Protein AF-A0A6N4USL3-F1 (afdb_monomer)

Organism: NCBI:txid67081

Foldseek 3Di:
DDDDDDDDDDDDDDDDDDDDDDDDDDDDDDDDDDDDPDDDPPPPPPPPPDDPDDDPDDDPPDDDDDDPPDDDPVPPPPPPQQQDFDQLVVLCVVLQFDQVQDDVCSNPDGDGPVNSVVCVVPPDPSSVCCVQFNWGALVVLCVLLQFDSVLCVVVVHDGTDTPVRSVVCVVVVDPSSVVRNVVSVVVVVVVVVVVVVVVVVVVVD

pLDDT: mean 71.68, std 21.65, range [35.38, 96.06]

Mean predicted aligned error: 18.75 Å

InterPro domains:
  IPR046039 Protein of unknown function DUF5997 [PF19460] (86-192)

Secondary structure (DSSP, 8-state):
---------------------------------------------------TT--TT---------------------------EE-HHHHHHHHT--GGGS-HHHHHSPEEHHHHHHHHHS--HHHHHHHHTS-EEHHHHHHHHTS-HHHHHHTT--SEE-HHHHHHHHHH--HHHHHHHHHHHHHHHHHHHHHHHHHHHHHH-

Sequence (205 aa):
MTASPDVSAGNRSNATSTVPSRTASAASAAATACNRSGTPGWRSAQIRAHFAGVPPGTYPRVRELGVTASGYRYAGAMSRPNAQSMKPATAAKKLDVYLPATPAEFQENAITRAELAALQADPPQWLKDLRKDGPHPKNLVAAKLGISIAGLARGAVGDALTTEQIDGLLAEKPEWLVAERESYQKVLREERRLKSLRAEQARES

Solvent-accessible surface area (backbone atoms only — not comparable to full-atom values): 13554 Å² total; per-residue (Å²): 140,82,83,88,85,87,88,88,84,82,88,80,88,85,81,91,82,85,84,85,89,82,83,88,81,83,90,79,93,77,83,87,81,79,88,73,91,67,81,79,75,86,70,78,75,73,79,78,79,77,71,88,88,73,75,91,85,75,74,85,76,90,72,87,79,95,72,93,76,88,76,79,75,78,64,73,76,67,77,67,78,56,78,59,60,39,55,31,70,58,51,23,60,74,70,62,44,39,58,91,80,48,60,65,73,56,63,75,42,69,43,30,52,60,57,53,49,46,48,67,75,60,61,50,69,72,59,51,48,39,73,64,60,29,51,29,28,48,70,57,48,18,59,75,70,51,36,44,62,70,47,43,56,72,69,69,55,70,73,54,44,34,47,69,58,50,50,48,51,66,70,68,55,50,69,70,59,53,58,34,30,53,51,39,55,51,48,55,51,50,52,52,53,51,51,51,54,53,52,52,53,66,72,74,109

Structure (mmCIF, N/CA/C/O backbone):
data_AF-A0A6N4USL3-F1
#
_entry.id   AF-A0A6N4USL3-F1
#
loop_
_atom_site.group_PDB
_atom_site.id
_atom_site.type_symbol
_atom_site.label_atom_id
_atom_site.label_alt_id
_atom_site.label_comp_id
_atom_site.label_asym_id
_atom_site.label_entity_id
_atom_site.label_seq_id
_atom_site.pdbx_PDB_ins_code
_atom_site.Cartn_x
_atom_site.Cartn_y
_atom_site.Cartn_z
_atom_site.occupancy
_atom_site.B_iso_or_equiv
_atom_site.auth_seq_id
_atom_site.auth_comp_id
_atom_site.auth_asym_id
_atom_site.auth_atom_id
_atom_site.pdbx_PDB_model_num
ATOM 1 N N . MET A 1 1 ? -9.069 -61.347 37.418 1.00 41.41 1 MET A N 1
ATOM 2 C CA . MET A 1 1 ? -8.168 -62.211 38.214 1.00 41.41 1 MET A CA 1
ATOM 3 C C . MET A 1 1 ? -6.761 -61.854 37.770 1.00 41.41 1 MET A C 1
ATOM 5 O O . MET A 1 1 ? -6.539 -61.914 36.575 1.00 41.41 1 MET A O 1
ATOM 9 N N . THR A 1 2 ? -5.794 -61.383 38.547 1.00 42.97 2 THR A N 1
ATOM 10 C CA . THR A 1 2 ? -5.545 -61.228 39.996 1.00 42.97 2 THR A CA 1
ATOM 11 C C . THR A 1 2 ? -4.188 -60.487 40.026 1.00 42.97 2 THR A C 1
ATOM 13 O O . THR A 1 2 ? -3.300 -60.864 39.273 1.00 42.97 2 THR A O 1
ATOM 16 N N . ALA A 1 3 ? -4.096 -59.276 40.577 1.00 45.47 3 ALA A N 1
ATOM 17 C CA . ALA A 1 3 ? -3.641 -58.970 41.942 1.00 45.47 3 ALA A CA 1
ATOM 18 C C . ALA A 1 3 ? -2.118 -59.141 42.204 1.00 45.47 3 ALA A C 1
ATOM 20 O O . ALA A 1 3 ? -1.656 -60.268 42.330 1.00 45.47 3 ALA A O 1
ATOM 21 N N . SER A 1 4 ? -1.449 -57.986 42.408 1.00 56.56 4 SER A N 1
ATOM 22 C CA . SER A 1 4 ? -0.412 -57.672 43.431 1.00 56.56 4 SER A CA 1
ATOM 23 C C . SER A 1 4 ? 0.978 -58.344 43.374 1.00 56.56 4 SER A C 1
ATOM 25 O O . SER A 1 4 ? 1.115 -59.361 42.699 1.00 56.56 4 SER A O 1
ATOM 27 N N . PRO A 1 5 ? 2.014 -57.844 44.108 1.00 64.19 5 PRO A N 1
ATOM 28 C CA . PRO A 1 5 ? 2.087 -56.721 45.081 1.00 64.19 5 PRO A CA 1
ATOM 29 C C . PRO A 1 5 ? 3.114 -55.622 44.687 1.00 64.19 5 PRO A C 1
ATOM 31 O O . PRO A 1 5 ? 3.923 -55.825 43.792 1.00 64.19 5 PRO A O 1
ATOM 34 N N . ASP A 1 6 ? 3.062 -54.371 45.155 1.00 44.50 6 ASP A N 1
ATOM 35 C CA . ASP A 1 6 ? 3.016 -53.792 46.517 1.00 44.50 6 ASP A CA 1
ATOM 36 C C . ASP A 1 6 ? 4.410 -53.535 47.144 1.00 44.50 6 ASP A C 1
ATOM 38 O O . ASP A 1 6 ? 5.165 -54.455 47.448 1.00 44.50 6 ASP A O 1
ATOM 42 N N . VAL A 1 7 ? 4.647 -52.237 47.392 1.00 51.78 7 VAL A N 1
ATOM 43 C CA . VAL A 1 7 ? 5.179 -51.632 48.628 1.00 51.78 7 VAL A CA 1
ATOM 44 C C . VAL A 1 7 ? 6.632 -51.135 48.770 1.00 51.78 7 VAL A C 1
ATOM 46 O O . VAL A 1 7 ? 7.623 -51.823 48.556 1.00 51.78 7 VAL A O 1
ATOM 49 N N . SER A 1 8 ? 6.641 -49.923 49.349 1.00 44.66 8 SER A N 1
ATOM 50 C CA . SER A 1 8 ? 7.628 -49.251 50.203 1.00 44.66 8 SER A CA 1
ATOM 51 C C . SER A 1 8 ? 8.780 -48.485 49.572 1.00 44.66 8 SER A C 1
ATOM 53 O O . SER A 1 8 ? 9.429 -48.942 48.648 1.00 44.66 8 SER A O 1
ATOM 55 N N . ALA A 1 9 ? 9.238 -47.370 50.135 1.00 43.12 9 ALA A N 1
ATOM 56 C CA . ALA A 1 9 ? 8.760 -46.366 51.101 1.00 43.12 9 ALA A CA 1
ATOM 57 C C . ALA A 1 9 ? 10.029 -45.555 51.409 1.00 43.12 9 ALA A C 1
ATOM 59 O O . ALA A 1 9 ? 11.092 -46.154 51.572 1.00 43.12 9 ALA A O 1
ATOM 60 N N . GLY A 1 10 ? 9.970 -44.227 51.537 1.00 40.16 10 GLY A N 1
ATOM 61 C CA . GLY A 1 10 ? 11.183 -43.524 51.964 1.00 40.16 10 GLY A CA 1
ATOM 62 C C . GLY A 1 10 ? 11.192 -42.013 51.870 1.00 40.16 10 GLY A C 1
ATOM 63 O O . GLY A 1 10 ? 12.025 -41.451 51.173 1.00 40.16 10 GLY A O 1
ATOM 64 N N . ASN A 1 11 ? 10.305 -41.366 52.622 1.00 50.00 11 ASN A N 1
ATOM 65 C CA . ASN A 1 11 ? 10.439 -39.979 53.066 1.00 50.00 11 ASN A CA 1
ATOM 66 C C . ASN A 1 11 ? 11.869 -39.624 53.516 1.00 50.00 11 ASN A C 1
ATOM 68 O O . ASN A 1 11 ? 12.484 -40.397 54.257 1.00 50.00 11 ASN A O 1
ATOM 72 N N . ARG A 1 12 ? 12.288 -38.375 53.268 1.00 43.00 12 ARG A N 1
ATOM 73 C CA . ARG A 1 12 ? 12.802 -37.513 54.347 1.00 43.00 12 ARG A CA 1
ATOM 74 C C . ARG A 1 12 ? 12.836 -36.031 53.958 1.00 43.00 12 ARG A C 1
ATOM 76 O O . ARG A 1 12 ? 13.652 -35.574 53.168 1.00 43.00 12 ARG A O 1
ATOM 83 N N . SER A 1 13 ? 11.904 -35.317 54.572 1.00 46.94 13 SER A N 1
ATOM 84 C CA . SER A 1 13 ? 11.840 -33.879 54.788 1.00 46.94 13 SER A CA 1
ATOM 85 C C . SER A 1 13 ? 13.086 -33.369 55.510 1.00 46.94 13 SER A C 1
ATOM 87 O O . SER A 1 13 ? 13.489 -33.994 56.486 1.00 46.94 13 SER A O 1
ATOM 89 N N . ASN A 1 14 ? 13.581 -32.183 55.143 1.00 50.97 14 ASN A N 1
ATOM 90 C CA . ASN A 1 14 ? 14.408 -31.363 56.028 1.00 50.97 14 ASN A CA 1
ATOM 91 C C . ASN A 1 14 ? 13.760 -29.983 56.171 1.00 50.97 14 ASN A C 1
ATOM 93 O O . ASN A 1 14 ? 13.520 -29.284 55.188 1.00 50.97 14 ASN A O 1
ATOM 97 N N . ALA A 1 15 ? 13.457 -29.640 57.416 1.00 40.41 15 ALA A N 1
ATOM 98 C CA . ALA A 1 15 ? 12.860 -28.393 57.850 1.00 40.41 15 ALA A CA 1
ATOM 99 C C . ALA A 1 15 ? 13.922 -27.479 58.499 1.00 40.41 15 ALA A C 1
ATOM 101 O O . ALA A 1 15 ? 14.908 -27.965 59.044 1.00 40.41 15 ALA A O 1
ATOM 102 N N . THR A 1 16 ? 13.621 -26.176 58.504 1.00 45.19 16 THR A N 1
ATOM 103 C CA . THR A 1 16 ? 13.955 -25.193 59.558 1.00 45.19 16 THR A CA 1
ATOM 104 C C . THR A 1 16 ? 15.398 -24.670 59.696 1.00 45.19 16 THR A C 1
ATOM 106 O O . THR A 1 16 ? 16.271 -25.343 60.228 1.00 45.19 16 THR A O 1
ATOM 109 N N . SER A 1 17 ? 15.588 -23.374 59.416 1.00 43.47 17 SER A N 1
ATOM 110 C CA . SER A 1 17 ? 16.163 -22.385 60.360 1.00 43.47 17 SER A CA 1
ATOM 111 C C . SER A 1 17 ? 15.814 -20.974 59.843 1.00 43.47 17 SER A C 1
ATOM 113 O O . SER A 1 17 ? 16.003 -20.663 58.673 1.00 43.47 17 SER A O 1
ATOM 115 N N . THR A 1 18 ? 14.936 -20.230 60.515 1.00 43.94 18 THR A N 1
ATOM 116 C CA . THR A 1 18 ? 15.159 -19.338 61.671 1.00 43.94 18 THR A CA 1
ATOM 117 C C . THR A 1 18 ? 15.945 -18.064 61.333 1.00 43.94 18 THR A C 1
ATOM 119 O O . THR A 1 18 ? 17.137 -18.077 61.050 1.00 43.94 18 THR A O 1
ATOM 122 N N . VAL A 1 19 ? 15.200 -16.960 61.422 1.00 52.88 19 VAL A N 1
ATOM 123 C CA . VAL A 1 19 ? 15.556 -15.535 61.337 1.00 52.88 19 VAL A CA 1
ATOM 124 C C . VAL A 1 19 ? 16.500 -15.122 62.481 1.00 52.88 19 VAL A C 1
ATOM 126 O O . VAL A 1 19 ? 16.448 -15.719 63.557 1.00 52.88 19 VAL A O 1
ATOM 129 N N . PRO A 1 20 ? 17.270 -14.029 62.321 1.00 52.62 20 PRO A N 1
ATOM 130 C CA . PRO A 1 20 ? 17.148 -12.995 63.347 1.00 52.62 20 PRO A CA 1
ATOM 131 C C . PRO A 1 20 ? 16.950 -11.584 62.785 1.00 52.62 20 PRO A C 1
ATOM 133 O O . PRO A 1 20 ? 17.534 -11.154 61.791 1.00 52.62 20 PRO A O 1
ATOM 136 N N . SER A 1 21 ? 16.096 -10.870 63.504 1.00 39.06 21 SER A N 1
ATOM 137 C CA . SER A 1 21 ? 15.740 -9.467 63.397 1.00 39.06 21 SER A CA 1
ATOM 138 C C . SER A 1 21 ? 16.932 -8.571 63.736 1.00 39.06 21 SER A C 1
ATOM 140 O O . SER A 1 21 ? 17.626 -8.800 64.728 1.00 39.06 21 SER A O 1
ATOM 142 N N . ARG A 1 22 ? 17.098 -7.468 63.002 1.00 41.50 22 ARG A N 1
ATOM 143 C CA . ARG A 1 22 ? 17.785 -6.286 63.526 1.00 41.50 22 ARG A CA 1
ATOM 144 C C . ARG A 1 22 ? 17.082 -5.011 63.074 1.00 41.50 22 ARG A C 1
ATOM 146 O O . ARG A 1 22 ? 16.809 -4.790 61.901 1.00 41.50 22 ARG A O 1
ATOM 153 N N . THR A 1 23 ? 16.746 -4.231 64.084 1.00 39.88 23 THR A N 1
ATOM 154 C CA . THR A 1 23 ? 16.006 -2.976 64.113 1.00 39.88 23 THR A CA 1
ATOM 155 C C . THR A 1 23 ? 16.793 -1.788 63.548 1.00 39.88 23 THR A C 1
ATOM 157 O O . THR A 1 23 ? 17.971 -1.637 63.850 1.00 39.88 23 THR A O 1
ATOM 160 N N . ALA A 1 24 ? 16.067 -0.956 62.790 1.00 42.72 24 ALA A N 1
ATOM 161 C CA . ALA A 1 24 ? 16.114 0.506 62.621 1.00 42.72 24 ALA A CA 1
ATOM 162 C C . ALA A 1 24 ? 17.460 1.269 62.615 1.00 42.72 24 ALA A C 1
ATOM 164 O O . ALA A 1 24 ? 18.137 1.343 63.634 1.00 42.72 24 ALA A O 1
ATOM 165 N N . SER A 1 25 ? 17.710 2.032 61.537 1.00 38.16 25 SER A N 1
ATOM 166 C CA . SER A 1 25 ? 18.106 3.450 61.647 1.00 38.16 25 SER A CA 1
ATOM 167 C C . SER A 1 25 ? 17.983 4.220 60.318 1.00 38.16 25 SER A C 1
ATOM 169 O O . SER A 1 25 ? 18.537 3.811 59.305 1.00 38.16 25 SER A O 1
ATOM 171 N N . ALA A 1 26 ? 17.271 5.347 60.410 1.00 39.06 26 ALA A N 1
ATOM 172 C CA . ALA A 1 26 ? 17.430 6.633 59.724 1.00 39.06 26 ALA A CA 1
ATOM 173 C C . ALA A 1 26 ? 17.354 6.761 58.185 1.00 39.06 26 ALA A C 1
ATOM 175 O O . ALA A 1 26 ? 18.124 6.207 57.408 1.00 39.06 26 ALA A O 1
ATOM 176 N N . ALA A 1 27 ? 16.439 7.649 57.790 1.00 41.78 27 ALA A N 1
ATOM 177 C CA . ALA A 1 27 ? 16.266 8.225 56.469 1.00 41.78 27 ALA A CA 1
ATOM 178 C C . ALA A 1 27 ? 17.521 8.949 55.960 1.00 41.78 27 ALA A C 1
ATOM 180 O O . ALA A 1 27 ? 18.161 9.693 56.700 1.00 41.78 27 ALA A O 1
ATOM 181 N N . SER A 1 28 ? 17.787 8.819 54.660 1.00 38.78 28 SER A N 1
ATOM 182 C CA . SER A 1 28 ? 18.575 9.798 53.920 1.00 38.78 28 SER A CA 1
ATOM 183 C C . SER A 1 28 ? 18.075 9.862 52.479 1.00 38.78 28 SER A C 1
ATOM 185 O O . SER A 1 28 ? 18.081 8.875 51.746 1.00 38.78 28 SER A O 1
ATOM 187 N N . ALA A 1 29 ? 17.560 11.032 52.115 1.00 38.97 29 ALA A N 1
ATOM 188 C CA . ALA A 1 29 ? 17.118 11.379 50.779 1.00 38.97 29 ALA A CA 1
ATOM 189 C C . ALA A 1 29 ? 18.335 11.650 49.886 1.00 38.97 29 ALA A C 1
ATOM 191 O O . ALA A 1 29 ? 19.147 12.503 50.227 1.00 38.97 29 ALA A O 1
ATOM 192 N N . ALA A 1 30 ? 18.434 10.987 48.732 1.00 35.41 30 ALA A N 1
ATOM 193 C CA . ALA A 1 30 ? 19.236 11.470 47.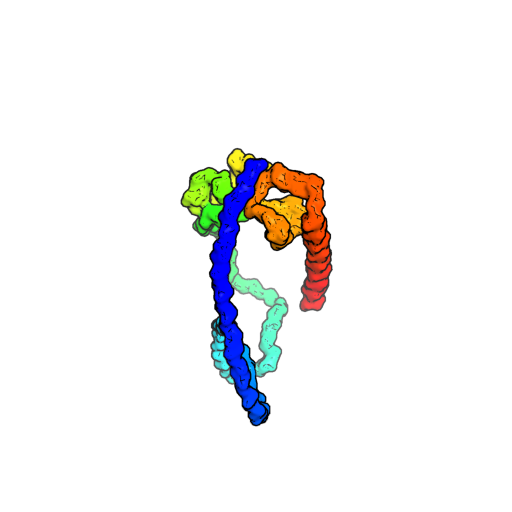607 1.00 35.41 30 ALA A CA 1
ATOM 194 C C . ALA A 1 30 ? 18.878 10.738 46.300 1.00 35.41 30 ALA A C 1
ATOM 196 O O . ALA A 1 30 ? 19.149 9.556 46.132 1.00 35.41 30 ALA A O 1
ATOM 197 N N . ALA A 1 31 ? 18.276 11.500 45.385 1.00 36.19 31 ALA A N 1
ATOM 198 C CA . ALA A 1 31 ? 18.453 11.458 43.933 1.00 36.19 31 ALA A CA 1
ATOM 199 C C . ALA A 1 31 ? 18.548 10.085 43.228 1.00 36.19 31 ALA A C 1
ATOM 201 O O . ALA A 1 31 ? 19.630 9.572 42.950 1.00 36.19 31 ALA A O 1
ATOM 202 N N . THR A 1 32 ? 17.403 9.584 42.754 1.00 37.97 32 THR A N 1
ATOM 203 C CA . THR A 1 32 ? 17.366 8.620 41.645 1.00 37.97 32 THR A CA 1
ATOM 204 C C . THR A 1 32 ? 17.756 9.325 40.345 1.00 37.97 32 THR A C 1
ATOM 206 O O . THR A 1 32 ? 16.966 10.054 39.743 1.00 37.97 32 THR A O 1
ATOM 209 N N . ALA A 1 33 ? 18.989 9.090 39.905 1.00 35.38 33 ALA A N 1
ATOM 210 C CA . ALA A 1 33 ? 19.452 9.395 38.562 1.00 35.38 33 ALA A CA 1
ATOM 211 C C . ALA A 1 33 ? 18.813 8.414 37.562 1.00 35.38 33 ALA A C 1
ATOM 213 O O . ALA A 1 33 ? 19.197 7.249 37.470 1.00 35.38 33 ALA A O 1
ATOM 214 N N . CYS A 1 34 ? 17.823 8.881 36.799 1.00 36.25 34 CYS A N 1
ATOM 215 C CA . CYS A 1 34 ? 17.306 8.156 35.641 1.00 36.25 34 CYS A CA 1
ATOM 216 C C . CYS A 1 34 ? 18.270 8.312 34.460 1.00 36.25 34 CYS A C 1
ATOM 218 O O . CYS A 1 34 ? 18.426 9.398 33.900 1.00 36.25 34 CYS A O 1
ATOM 220 N N . ASN A 1 35 ? 18.873 7.196 34.063 1.00 38.94 35 ASN A N 1
ATOM 221 C CA . ASN A 1 35 ? 19.751 7.073 32.910 1.00 38.94 35 ASN A CA 1
ATOM 222 C C . ASN A 1 35 ? 18.912 7.147 31.614 1.00 38.94 35 ASN A C 1
ATOM 224 O O . ASN A 1 35 ? 18.322 6.155 31.188 1.00 38.94 35 ASN A O 1
ATOM 228 N N . ARG A 1 36 ? 18.802 8.336 31.003 1.00 37.28 36 ARG A N 1
ATOM 229 C CA . ARG A 1 36 ? 18.274 8.502 29.637 1.00 37.28 36 ARG A CA 1
ATOM 230 C C . ARG A 1 36 ? 19.442 8.526 28.662 1.00 37.28 36 ARG A C 1
ATOM 232 O O . ARG A 1 36 ? 20.067 9.565 28.466 1.00 37.28 36 ARG A O 1
ATOM 239 N N . SER A 1 37 ? 19.687 7.409 27.993 1.00 43.25 37 SER A N 1
ATOM 240 C CA . SER A 1 37 ? 20.470 7.360 26.758 1.00 43.25 37 SER A CA 1
ATOM 241 C C . SER A 1 37 ? 19.655 7.965 25.605 1.00 43.25 37 SER A C 1
ATOM 243 O O . SER A 1 37 ? 19.157 7.279 24.719 1.00 43.25 37 SER A O 1
ATOM 245 N N . GLY A 1 38 ? 19.486 9.287 25.639 1.00 39.09 38 GLY A N 1
ATOM 246 C CA . GLY A 1 38 ? 19.115 10.075 24.472 1.00 39.09 38 GLY A CA 1
ATOM 247 C C . GLY A 1 38 ? 20.386 10.439 23.717 1.00 39.09 38 GLY A C 1
ATOM 248 O O . GLY A 1 38 ? 21.215 11.187 24.226 1.00 39.09 38 GLY A O 1
ATOM 249 N N . THR A 1 39 ? 20.547 9.910 22.510 1.00 42.38 39 THR A N 1
ATOM 250 C CA . THR A 1 39 ? 21.530 10.380 21.529 1.00 42.38 39 THR A CA 1
ATOM 251 C C . THR A 1 39 ? 21.423 11.905 21.376 1.00 42.38 39 THR A C 1
ATOM 253 O O . THR A 1 39 ? 20.364 12.381 20.952 1.00 42.38 39 THR A O 1
ATOM 256 N N . PRO A 1 40 ? 22.462 12.698 21.698 1.00 44.31 40 PRO A N 1
ATOM 257 C CA . PRO A 1 40 ? 22.423 14.135 21.487 1.00 44.31 40 PRO A CA 1
ATOM 258 C C . PRO A 1 40 ? 22.491 14.397 19.985 1.00 44.31 40 PRO A C 1
ATOM 260 O O . PRO A 1 40 ? 23.508 14.149 19.337 1.00 44.31 40 PRO A O 1
ATOM 263 N N . GLY A 1 41 ? 21.387 14.886 19.422 1.00 37.28 41 GLY A N 1
ATOM 264 C CA . GLY A 1 41 ? 21.386 15.444 18.081 1.00 37.28 41 GLY A CA 1
ATOM 265 C C . GLY A 1 41 ? 22.458 16.525 17.992 1.00 37.28 41 GLY A C 1
ATOM 266 O O . GLY A 1 41 ? 22.495 17.440 18.817 1.00 37.28 41 GLY A O 1
ATOM 267 N N . TRP A 1 42 ? 23.331 16.406 16.995 1.00 40.59 42 TRP A N 1
ATOM 268 C CA . TRP A 1 42 ? 24.266 17.444 16.589 1.00 40.59 42 TRP A CA 1
ATOM 269 C C . TRP A 1 42 ? 23.476 18.677 16.146 1.00 40.59 42 TRP A C 1
ATOM 271 O O . TRP A 1 42 ? 23.202 18.891 14.968 1.00 40.59 42 TRP A O 1
ATOM 281 N N . ARG A 1 43 ? 23.072 19.505 17.109 1.00 43.69 43 ARG A N 1
ATOM 282 C CA . ARG A 1 43 ? 22.762 20.901 16.844 1.00 43.69 43 ARG A CA 1
ATOM 283 C C . ARG A 1 43 ? 24.116 21.570 16.727 1.00 43.69 43 ARG A C 1
ATOM 285 O O . ARG A 1 43 ? 24.758 21.844 17.735 1.00 43.69 43 ARG A O 1
ATOM 292 N N . SER A 1 44 ? 24.562 21.776 15.496 1.00 42.06 44 SER A N 1
ATOM 293 C CA . SER A 1 44 ? 25.596 22.748 15.177 1.00 42.06 44 SER A CA 1
ATOM 294 C C . SER A 1 44 ? 25.239 24.052 15.890 1.00 42.06 44 SER A C 1
ATOM 296 O O . SER A 1 44 ? 24.318 24.766 15.490 1.00 42.06 44 SER A O 1
ATOM 298 N N . ALA A 1 45 ? 25.914 24.304 17.012 1.00 43.88 45 ALA A N 1
ATOM 299 C CA . ALA A 1 45 ? 25.888 25.576 17.697 1.00 43.88 45 ALA A CA 1
ATOM 300 C C . ALA A 1 45 ? 26.495 26.571 16.715 1.00 43.88 45 ALA A C 1
ATOM 302 O O . ALA A 1 45 ? 27.707 26.636 16.533 1.00 43.88 45 ALA A O 1
ATOM 303 N N . GLN A 1 46 ? 25.626 27.273 15.995 1.00 50.00 46 GLN A N 1
ATOM 304 C CA . GLN A 1 46 ? 26.022 28.377 15.150 1.00 50.00 46 GLN A CA 1
ATOM 305 C C . GLN A 1 46 ? 26.616 29.417 16.099 1.00 50.00 46 GLN A C 1
ATOM 307 O O . GLN A 1 46 ? 25.888 30.083 16.838 1.00 50.00 46 GLN A O 1
ATOM 312 N N . ILE A 1 47 ? 27.947 29.465 16.156 1.00 43.25 47 ILE A N 1
ATOM 313 C CA . ILE A 1 47 ? 28.693 30.472 16.898 1.00 43.25 47 ILE A CA 1
ATOM 314 C C . ILE A 1 47 ? 28.252 31.813 16.318 1.00 43.25 47 ILE A C 1
ATOM 316 O O . ILE A 1 47 ? 28.556 32.168 15.180 1.00 43.25 47 ILE A O 1
ATOM 320 N N . ARG A 1 48 ? 27.420 32.505 17.092 1.00 42.47 48 ARG A N 1
ATOM 321 C CA . ARG A 1 48 ? 26.810 33.785 16.763 1.00 42.47 48 ARG A CA 1
ATOM 322 C C . ARG A 1 48 ? 27.884 34.848 16.966 1.00 42.47 48 ARG A C 1
ATOM 324 O O . ARG A 1 48 ? 27.965 35.466 18.021 1.00 42.47 48 ARG A O 1
ATOM 331 N N . ALA A 1 49 ? 28.755 35.018 15.976 1.00 47.44 49 ALA A N 1
ATOM 332 C CA . ALA A 1 49 ? 29.586 36.208 15.900 1.00 47.44 49 ALA A CA 1
ATOM 333 C C . ALA A 1 49 ? 28.642 37.398 15.670 1.00 47.44 49 ALA A C 1
ATOM 335 O O . ALA A 1 49 ? 28.078 37.572 14.590 1.00 47.44 49 ALA A O 1
ATOM 336 N N . HIS A 1 50 ? 28.390 38.163 16.727 1.00 40.34 50 HIS A N 1
ATOM 337 C CA . HIS A 1 50 ? 27.667 39.420 16.640 1.00 40.34 50 HIS A CA 1
ATOM 338 C C . HIS A 1 50 ? 28.568 40.437 15.934 1.00 40.34 50 HIS A C 1
ATOM 340 O O . HIS A 1 50 ? 29.562 40.884 16.500 1.00 40.34 50 HIS A O 1
ATOM 346 N N . PHE A 1 51 ? 28.221 40.813 14.703 1.00 45.16 51 PHE A N 1
ATOM 347 C CA . PHE A 1 51 ? 28.694 42.075 14.141 1.00 45.16 51 PHE A CA 1
ATOM 348 C C . PHE A 1 51 ? 28.064 43.211 14.957 1.00 45.16 51 PHE A C 1
ATOM 350 O O . PHE A 1 51 ? 26.840 43.275 15.105 1.00 45.16 51 PHE A O 1
ATOM 357 N N . ALA A 1 52 ? 28.897 44.075 15.535 1.00 42.25 52 ALA A N 1
ATOM 358 C CA . ALA A 1 52 ? 28.446 45.240 16.283 1.00 42.25 52 ALA A CA 1
ATOM 359 C C . ALA A 1 52 ? 27.641 46.175 15.360 1.00 42.25 52 ALA A C 1
ATOM 361 O O . ALA A 1 52 ? 28.143 46.583 14.316 1.00 42.25 52 ALA A O 1
ATOM 362 N N . GLY A 1 53 ? 26.397 46.498 15.739 1.00 52.59 53 GLY A N 1
ATOM 363 C CA . GLY A 1 53 ? 25.577 47.515 15.062 1.00 52.59 53 GLY A CA 1
ATOM 364 C C . GLY A 1 53 ? 24.163 47.108 14.629 1.00 52.59 53 GLY A C 1
ATOM 365 O O . GLY A 1 53 ? 23.432 47.967 14.147 1.00 52.59 53 GLY A O 1
ATOM 366 N N . VAL A 1 54 ? 23.731 45.852 14.803 1.00 52.56 54 VAL A N 1
ATOM 367 C CA . VAL A 1 54 ? 22.366 45.431 14.417 1.00 52.56 54 VAL A CA 1
ATOM 368 C C . VAL A 1 54 ? 21.475 45.274 15.660 1.00 52.56 54 VAL A C 1
ATOM 370 O O . VAL A 1 54 ? 21.714 44.358 16.451 1.00 52.56 54 VAL A O 1
ATOM 373 N N . PRO A 1 55 ? 20.456 46.133 15.873 1.00 52.28 55 PRO A N 1
ATOM 374 C CA . PRO A 1 55 ? 19.538 45.986 16.998 1.00 52.28 55 PRO A CA 1
ATOM 375 C C . PRO A 1 55 ? 18.661 44.725 16.840 1.00 52.28 55 PRO A C 1
ATOM 377 O O . PRO A 1 55 ? 18.235 44.396 15.729 1.00 52.28 55 PRO A O 1
ATOM 380 N N . PRO A 1 56 ? 18.378 43.992 17.932 1.00 47.56 56 PRO A N 1
ATOM 381 C CA . PRO A 1 56 ? 17.579 42.773 17.882 1.00 47.56 56 PRO A CA 1
ATOM 382 C C . PRO A 1 56 ? 16.101 43.103 17.631 1.00 47.56 56 PRO A C 1
ATOM 384 O O . PRO A 1 56 ? 15.486 43.824 18.408 1.00 47.56 56 PRO A O 1
ATOM 387 N N . GLY A 1 57 ? 15.517 42.546 16.567 1.00 54.03 57 GLY A N 1
ATOM 388 C CA . GLY A 1 57 ? 14.075 42.652 16.295 1.00 54.03 57 GLY A CA 1
ATOM 389 C C . GLY A 1 57 ? 13.693 42.866 14.832 1.00 54.03 57 GLY A C 1
ATOM 390 O O . GLY A 1 57 ? 12.547 42.626 14.470 1.00 54.03 57 GLY A O 1
ATOM 391 N N . THR A 1 58 ? 14.637 43.234 13.968 1.00 52.12 58 THR A N 1
ATOM 392 C CA . THR A 1 58 ? 14.360 43.513 12.551 1.00 52.12 58 THR A CA 1
ATOM 393 C C . THR A 1 58 ? 14.903 42.395 11.666 1.00 52.12 58 THR A C 1
ATOM 395 O O . THR A 1 58 ? 15.908 42.540 10.977 1.00 52.12 58 THR A O 1
ATOM 398 N N . TYR A 1 59 ? 14.246 41.235 11.682 1.00 49.09 59 TYR A N 1
ATOM 399 C CA . TYR A 1 59 ? 14.399 40.304 10.565 1.00 49.09 59 TYR A CA 1
ATOM 400 C C . TYR A 1 59 ? 13.654 40.912 9.370 1.00 49.09 59 TYR A C 1
ATOM 402 O O . TYR A 1 59 ? 12.477 41.249 9.526 1.00 49.09 59 TYR A O 1
ATOM 410 N N . PRO A 1 60 ? 14.282 41.089 8.194 1.00 48.03 60 PRO A N 1
ATOM 411 C CA . PRO A 1 60 ? 13.561 41.573 7.028 1.00 48.03 60 PRO A CA 1
ATOM 412 C C . PRO A 1 60 ? 12.469 40.558 6.671 1.00 48.03 60 PRO A C 1
ATOM 414 O O . PRO A 1 60 ? 12.739 39.446 6.218 1.00 48.03 60 PRO A O 1
ATOM 417 N N . ARG A 1 61 ? 11.213 40.941 6.911 1.00 47.38 61 ARG A N 1
ATOM 418 C CA . ARG A 1 61 ? 10.030 40.233 6.425 1.00 47.38 61 ARG A CA 1
ATOM 419 C C . ARG A 1 61 ? 9.955 40.509 4.927 1.00 47.38 61 ARG A C 1
ATOM 421 O O . ARG A 1 61 ? 9.608 41.613 4.524 1.00 47.38 61 ARG A O 1
ATOM 428 N N . VAL A 1 62 ? 10.316 39.531 4.103 1.00 45.41 62 VAL A N 1
ATOM 429 C CA . VAL A 1 62 ? 10.205 39.659 2.647 1.00 45.41 62 VAL A CA 1
ATOM 430 C C . VAL A 1 62 ? 8.717 39.642 2.283 1.00 45.41 62 VAL A C 1
ATOM 432 O O . VAL A 1 62 ? 8.104 38.581 2.194 1.00 45.41 62 VAL A O 1
ATOM 435 N N . ARG A 1 63 ? 8.120 40.825 2.114 1.00 41.81 63 ARG A N 1
ATOM 436 C CA . ARG A 1 63 ? 6.885 41.012 1.346 1.00 41.81 63 ARG A CA 1
ATOM 437 C C . ARG A 1 63 ? 7.163 42.011 0.226 1.00 41.81 63 ARG A C 1
ATOM 439 O O . ARG A 1 63 ? 7.451 43.170 0.486 1.00 41.81 63 ARG A O 1
ATOM 446 N N . GLU A 1 64 ? 7.130 41.448 -0.979 1.00 49.38 64 GLU A N 1
ATOM 447 C CA . GLU A 1 64 ? 6.909 42.037 -2.302 1.00 49.38 64 GLU A CA 1
ATOM 448 C C . GLU A 1 64 ? 7.430 43.450 -2.580 1.00 49.38 64 GLU A C 1
ATOM 450 O O . GLU A 1 64 ? 6.775 44.435 -2.268 1.00 49.38 64 GLU A O 1
ATOM 455 N N . LEU A 1 65 ? 8.516 43.519 -3.356 1.00 43.50 65 LEU A N 1
ATOM 456 C CA . LEU A 1 65 ? 8.650 44.487 -4.444 1.00 43.50 65 LEU A CA 1
ATOM 457 C C . LEU A 1 65 ? 9.285 43.774 -5.643 1.00 43.50 65 LEU A C 1
ATOM 459 O O . LEU A 1 65 ? 10.370 43.199 -5.543 1.00 43.50 65 LEU A O 1
ATOM 463 N N . GLY A 1 66 ? 8.566 43.765 -6.766 1.00 50.12 66 GLY A N 1
ATOM 464 C CA . GLY A 1 66 ? 9.019 43.182 -8.019 1.00 50.12 66 GLY A CA 1
ATOM 465 C C . GLY A 1 66 ? 10.257 43.897 -8.553 1.00 50.12 66 GLY A C 1
ATOM 466 O O . GLY A 1 66 ? 10.198 45.063 -8.929 1.00 50.12 66 GLY A O 1
ATOM 467 N N . VAL A 1 67 ? 11.361 43.159 -8.634 1.00 45.59 67 VAL A N 1
ATOM 468 C CA . VAL A 1 67 ? 12.502 43.456 -9.500 1.00 45.59 67 VAL A CA 1
ATOM 469 C C . VAL A 1 67 ? 12.885 42.138 -10.160 1.00 45.59 67 VAL A C 1
ATOM 471 O O . VAL A 1 67 ? 13.460 41.248 -9.536 1.00 45.59 67 VAL A O 1
ATOM 474 N N . THR A 1 68 ? 12.536 41.978 -11.433 1.00 52.91 68 THR A N 1
ATOM 475 C CA . THR A 1 68 ? 13.013 40.868 -12.260 1.00 52.91 68 THR A CA 1
ATOM 476 C C . THR A 1 68 ? 14.472 41.128 -12.642 1.00 52.91 68 THR A C 1
ATOM 478 O O . THR A 1 68 ? 14.762 41.613 -13.733 1.00 52.91 68 THR A O 1
ATOM 481 N N . ALA A 1 69 ? 15.401 40.829 -11.732 1.00 48.19 69 ALA A N 1
ATOM 482 C CA 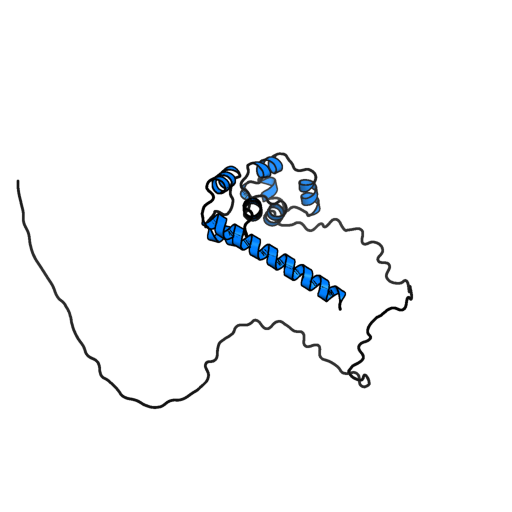. ALA A 1 69 ? 16.836 40.801 -12.004 1.00 48.19 69 ALA A CA 1
ATOM 483 C C . ALA A 1 69 ? 17.241 39.373 -12.408 1.00 48.19 69 ALA A C 1
ATOM 485 O O . ALA A 1 69 ? 17.497 38.500 -11.579 1.00 48.19 69 ALA A O 1
ATOM 486 N N . SER A 1 70 ? 17.224 39.133 -13.719 1.00 52.97 70 SER A N 1
ATOM 487 C CA . SER A 1 70 ? 17.675 37.904 -14.372 1.00 52.97 70 SER A CA 1
ATOM 488 C C . SER A 1 70 ? 19.117 37.554 -13.982 1.00 52.97 70 SER A C 1
ATOM 490 O O . SER A 1 70 ? 20.040 38.310 -14.269 1.00 52.97 70 SER A O 1
ATOM 492 N N . GLY A 1 71 ? 19.315 36.371 -13.397 1.00 44.06 71 GLY A N 1
ATOM 493 C CA . GLY A 1 71 ? 20.641 35.803 -13.128 1.00 44.06 71 GLY A CA 1
ATOM 494 C C . GLY A 1 71 ? 20.615 34.307 -12.820 1.00 44.06 71 GLY A C 1
ATOM 495 O O . GLY A 1 71 ? 21.478 33.570 -13.283 1.00 44.06 71 GLY A O 1
ATOM 496 N N . TYR A 1 72 ? 19.563 33.815 -12.166 1.00 48.62 72 TYR A N 1
ATOM 497 C CA . TYR A 1 72 ? 19.291 32.382 -12.102 1.00 48.62 72 TYR A CA 1
ATOM 498 C C . TYR A 1 72 ? 18.229 32.031 -13.133 1.00 48.62 72 TYR A C 1
ATOM 500 O O . TYR A 1 72 ? 17.043 31.907 -12.833 1.00 48.62 72 TYR A O 1
ATOM 508 N N . ARG A 1 73 ? 18.674 31.835 -14.379 1.00 44.06 73 ARG A N 1
ATOM 509 C CA . ARG A 1 73 ? 17.967 30.894 -15.241 1.00 44.06 73 ARG A CA 1
ATOM 510 C C . ARG A 1 73 ? 18.017 29.556 -14.504 1.00 44.06 73 ARG A C 1
ATOM 512 O O . ARG A 1 73 ? 19.032 28.868 -14.563 1.00 44.06 73 ARG A O 1
ATOM 519 N N . TYR A 1 74 ? 16.912 29.142 -13.887 1.00 48.38 74 TYR A N 1
ATOM 520 C CA . TYR A 1 74 ? 16.564 27.725 -13.927 1.00 48.38 74 TYR A CA 1
ATOM 521 C C . TYR A 1 74 ? 16.301 27.408 -15.404 1.00 48.38 74 TYR A C 1
ATOM 523 O O . TYR A 1 74 ? 15.163 27.299 -15.850 1.00 48.38 74 TYR A O 1
ATOM 531 N N . ALA A 1 75 ? 17.380 27.363 -16.196 1.00 50.75 75 ALA A N 1
ATOM 532 C CA . ALA A 1 75 ? 17.391 26.666 -17.461 1.00 50.75 75 ALA A CA 1
ATOM 533 C C . ALA A 1 75 ? 16.874 25.283 -17.104 1.00 50.75 75 ALA A C 1
ATOM 535 O O . ALA A 1 75 ? 17.450 24.647 -16.218 1.00 50.75 75 ALA A O 1
ATOM 536 N N . GLY A 1 76 ? 15.715 24.937 -17.671 1.00 52.41 76 GLY A N 1
ATOM 537 C CA . GLY A 1 76 ? 14.929 23.784 -17.274 1.00 52.41 76 GLY A CA 1
ATOM 538 C C . GLY A 1 76 ? 15.854 22.633 -16.938 1.00 52.41 76 GLY A C 1
ATOM 539 O O . GLY A 1 76 ? 16.571 22.136 -17.808 1.00 52.41 76 GLY A O 1
ATOM 540 N N . ALA A 1 77 ? 15.881 22.249 -15.663 1.00 55.75 77 ALA A N 1
ATOM 541 C CA . ALA A 1 77 ? 16.412 20.960 -15.294 1.00 55.75 77 ALA A CA 1
ATOM 542 C C . ALA A 1 77 ? 15.469 19.966 -15.968 1.00 55.75 77 ALA A C 1
ATOM 544 O O . ALA A 1 77 ? 14.444 19.589 -15.402 1.00 55.75 77 ALA A O 1
ATOM 545 N N . MET A 1 78 ? 15.759 19.639 -17.232 1.00 57.91 78 MET A N 1
ATOM 546 C CA . MET A 1 78 ? 15.145 18.523 -17.919 1.00 57.91 78 MET A CA 1
ATOM 547 C C . MET A 1 78 ? 15.301 17.372 -16.950 1.00 57.91 78 MET A C 1
ATOM 549 O O . MET A 1 78 ? 16.427 17.048 -16.565 1.00 57.91 78 MET A O 1
ATOM 553 N N . SER A 1 79 ? 14.160 16.891 -16.459 1.00 56.06 79 SER A N 1
ATOM 554 C CA . SER A 1 79 ? 14.059 15.809 -15.494 1.00 56.06 79 SER A CA 1
ATOM 555 C C . SER A 1 79 ? 15.040 14.732 -15.927 1.00 56.06 79 SER A C 1
ATOM 557 O O . SER A 1 79 ? 14.803 14.055 -16.926 1.00 56.06 79 SER A O 1
ATOM 559 N N . ARG A 1 80 ? 16.201 14.643 -15.260 1.00 61.00 80 ARG A N 1
ATOM 560 C CA . ARG A 1 80 ? 17.155 13.581 -15.566 1.00 61.00 80 ARG A CA 1
ATOM 561 C C . ARG A 1 80 ? 16.375 12.304 -15.285 1.00 61.00 80 ARG A C 1
ATOM 563 O O . ARG A 1 80 ? 15.932 12.164 -14.137 1.00 61.00 80 ARG A O 1
ATOM 570 N N . PRO A 1 81 ? 16.144 11.426 -16.282 1.00 59.66 81 PRO A N 1
ATOM 571 C CA . PRO A 1 81 ? 15.481 10.160 -16.028 1.00 59.66 81 PRO A CA 1
ATOM 572 C C . PRO A 1 81 ? 16.242 9.530 -14.873 1.00 59.66 81 PRO A C 1
ATOM 574 O O . PRO A 1 81 ? 17.467 9.414 -14.904 1.00 59.66 81 PRO A O 1
ATOM 577 N N . ASN A 1 82 ? 15.528 9.341 -13.768 1.00 61.94 82 ASN A N 1
ATOM 578 C CA . ASN A 1 82 ? 16.135 9.090 -12.478 1.00 61.94 82 ASN A CA 1
ATOM 579 C C . ASN A 1 82 ? 16.791 7.705 -12.549 1.00 61.94 82 ASN A C 1
ATOM 581 O O . ASN A 1 82 ? 16.130 6.689 -12.356 1.00 61.94 82 ASN A O 1
ATOM 585 N N . ALA A 1 83 ? 18.085 7.691 -12.872 1.00 67.00 83 ALA A N 1
ATOM 586 C CA . ALA A 1 83 ? 18.901 6.494 -13.053 1.00 67.00 83 ALA A CA 1
ATOM 587 C C . ALA A 1 83 ? 19.224 5.800 -11.720 1.00 67.00 83 ALA A C 1
ATOM 589 O O . ALA A 1 83 ? 20.112 4.958 -11.656 1.00 67.00 83 ALA A O 1
ATOM 590 N N . GLN A 1 84 ? 18.536 6.168 -10.633 1.00 82.81 84 GLN A N 1
ATOM 591 C CA . GLN A 1 84 ? 18.678 5.467 -9.370 1.00 82.81 84 GLN A CA 1
ATOM 592 C C . GLN A 1 84 ? 17.996 4.109 -9.512 1.00 82.81 84 GLN A C 1
ATOM 594 O O . GLN A 1 84 ? 16.763 4.004 -9.552 1.00 82.81 84 GLN A O 1
ATOM 599 N N . SER A 1 85 ? 18.823 3.075 -9.614 1.00 85.88 85 SER A N 1
ATOM 600 C CA . SER A 1 85 ? 18.399 1.699 -9.423 1.00 85.88 85 SER A CA 1
ATOM 601 C C . SER A 1 85 ? 18.025 1.484 -7.959 1.00 85.88 85 SER A C 1
ATOM 603 O O . SER A 1 85 ? 18.611 2.063 -7.039 1.00 85.88 85 SER A O 1
ATOM 605 N N . MET A 1 86 ? 16.989 0.685 -7.730 1.00 91.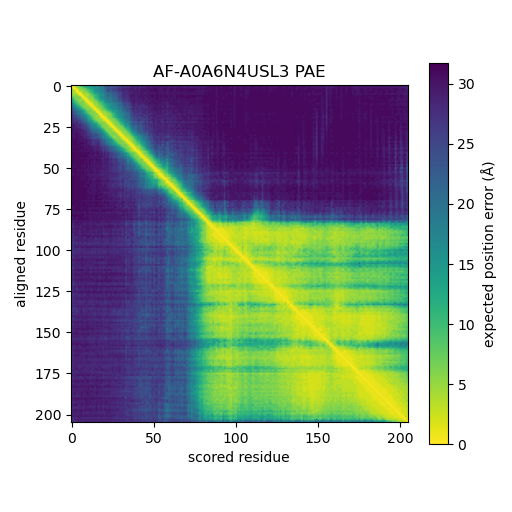56 86 MET A N 1
ATOM 606 C CA . MET A 1 86 ? 16.580 0.280 -6.393 1.00 91.56 86 MET A CA 1
ATOM 607 C C . MET A 1 86 ? 16.581 -1.234 -6.275 1.00 91.56 86 MET A C 1
ATOM 609 O O . MET A 1 86 ? 16.422 -1.960 -7.255 1.00 91.56 86 MET A O 1
ATOM 613 N N . LYS A 1 87 ? 16.745 -1.703 -5.035 1.00 91.06 87 LYS A N 1
ATOM 614 C CA . LYS A 1 87 ? 16.667 -3.126 -4.715 1.00 91.06 87 LYS A CA 1
ATOM 615 C C . LYS A 1 87 ? 15.317 -3.699 -5.177 1.00 91.06 87 LYS A C 1
ATOM 617 O O . LYS A 1 87 ? 14.298 -3.016 -5.012 1.00 91.06 87 LYS A O 1
ATOM 622 N N . PRO A 1 88 ? 15.282 -4.954 -5.647 1.00 89.56 88 PRO A N 1
ATOM 623 C CA . PRO A 1 88 ? 14.062 -5.603 -6.127 1.00 89.56 88 PRO A CA 1
ATOM 624 C C . PRO A 1 88 ? 12.980 -5.672 -5.040 1.00 89.56 88 PRO A C 1
ATOM 626 O O . PRO A 1 88 ? 11.809 -5.437 -5.316 1.00 89.56 88 PRO A O 1
ATOM 629 N N . ALA A 1 89 ? 13.363 -5.821 -3.766 1.00 89.75 89 ALA A N 1
ATOM 630 C CA . ALA A 1 89 ? 12.434 -5.718 -2.634 1.00 89.75 89 ALA A CA 1
ATOM 631 C C . ALA A 1 89 ? 11.714 -4.354 -2.550 1.00 89.75 89 ALA A C 1
ATOM 633 O O . ALA A 1 89 ? 10.522 -4.282 -2.249 1.00 89.75 89 ALA A O 1
ATOM 634 N N . THR A 1 90 ? 12.417 -3.257 -2.844 1.00 91.06 90 THR A N 1
ATOM 635 C CA . THR A 1 90 ? 11.828 -1.910 -2.879 1.00 91.06 90 THR A CA 1
ATOM 636 C C . THR A 1 90 ? 10.952 -1.722 -4.116 1.00 91.06 90 THR A C 1
ATOM 638 O O . THR A 1 90 ? 9.907 -1.078 -4.026 1.00 91.06 90 THR A O 1
ATOM 641 N N . ALA A 1 91 ? 11.357 -2.289 -5.255 1.00 90.69 91 ALA A N 1
ATOM 642 C CA . ALA A 1 91 ? 10.571 -2.270 -6.485 1.00 90.69 91 ALA A CA 1
ATOM 643 C C . ALA A 1 91 ? 9.249 -3.039 -6.315 1.00 90.69 91 ALA A C 1
ATOM 645 O O . ALA A 1 91 ? 8.187 -2.482 -6.583 1.00 90.69 91 ALA A O 1
ATOM 646 N N . ALA A 1 92 ? 9.296 -4.253 -5.757 1.00 89.81 92 ALA A N 1
ATOM 647 C CA . ALA A 1 92 ? 8.120 -5.059 -5.425 1.00 89.81 92 ALA A CA 1
ATOM 648 C C . ALA A 1 92 ? 7.154 -4.303 -4.505 1.00 89.81 92 ALA A C 1
ATOM 650 O O . ALA A 1 92 ? 5.960 -4.224 -4.783 1.00 89.81 92 ALA A O 1
ATOM 651 N N . LYS A 1 93 ? 7.682 -3.644 -3.462 1.00 89.25 93 LYS A N 1
ATOM 652 C CA . LYS A 1 93 ? 6.876 -2.818 -2.551 1.00 89.25 93 LYS A CA 1
ATOM 653 C C . LYS A 1 93 ? 6.188 -1.645 -3.255 1.00 89.25 93 LYS A C 1
ATOM 655 O O . LYS A 1 93 ? 5.097 -1.270 -2.857 1.00 89.25 93 LYS A O 1
ATOM 660 N N . LYS A 1 94 ? 6.807 -1.053 -4.279 1.00 89.88 94 LYS A N 1
ATOM 661 C CA . LYS A 1 94 ? 6.199 0.029 -5.077 1.00 89.88 94 LYS A CA 1
ATOM 662 C C . LYS A 1 94 ? 5.197 -0.466 -6.118 1.00 89.88 94 LYS A C 1
ATOM 664 O O . LYS A 1 94 ? 4.355 0.309 -6.557 1.00 89.88 94 LYS A O 1
ATOM 669 N N . LEU A 1 95 ? 5.324 -1.717 -6.550 1.00 88.00 95 LEU A N 1
ATOM 670 C CA . LEU A 1 95 ? 4.363 -2.382 -7.431 1.00 88.00 95 LEU A CA 1
ATOM 671 C C . LEU A 1 95 ? 3.208 -3.034 -6.657 1.00 88.00 95 LEU A C 1
ATOM 673 O O . LEU A 1 95 ? 2.265 -3.508 -7.297 1.00 88.00 95 LEU A O 1
ATOM 677 N N . ASP A 1 96 ? 3.298 -3.029 -5.321 1.00 87.69 96 ASP A N 1
ATOM 678 C CA . ASP A 1 96 ? 2.431 -3.728 -4.377 1.00 87.69 96 ASP A CA 1
ATOM 679 C C . ASP A 1 96 ? 2.312 -5.234 -4.676 1.00 87.69 96 ASP A C 1
ATOM 681 O O . ASP A 1 96 ? 1.233 -5.820 -4.620 1.00 87.69 96 ASP A O 1
ATOM 685 N N . VAL A 1 97 ? 3.445 -5.879 -4.974 1.00 87.62 97 VAL A N 1
ATOM 686 C CA . VAL A 1 97 ? 3.533 -7.331 -5.213 1.00 87.62 97 VAL A CA 1
ATOM 687 C C . VAL A 1 97 ? 4.406 -8.036 -4.184 1.00 87.62 97 VAL A C 1
ATOM 689 O O . VAL A 1 97 ? 5.334 -7.454 -3.617 1.00 87.62 97 VAL A O 1
ATOM 692 N N . TYR A 1 98 ? 4.117 -9.315 -3.948 1.00 86.31 98 TYR A N 1
ATOM 693 C CA . TYR A 1 98 ? 4.903 -10.161 -3.059 1.00 86.31 98 TYR A CA 1
ATOM 694 C C . TYR A 1 98 ? 6.157 -10.679 -3.776 1.00 86.31 98 TYR A C 1
ATOM 696 O O . TYR A 1 98 ? 6.065 -11.448 -4.729 1.00 86.31 98 TYR A O 1
ATOM 704 N N . LEU A 1 99 ? 7.338 -10.249 -3.314 1.00 85.50 99 LEU A N 1
ATOM 705 C CA . LEU A 1 99 ? 8.629 -10.509 -3.965 1.00 85.50 99 LEU A CA 1
ATOM 706 C C . LEU A 1 99 ? 8.894 -11.989 -4.315 1.00 85.50 99 LEU A C 1
ATOM 708 O O . LEU A 1 99 ? 9.252 -12.238 -5.463 1.00 85.50 99 LEU A O 1
ATOM 712 N N . PRO A 1 100 ? 8.713 -12.981 -3.421 1.00 83.88 100 PRO A N 1
ATOM 713 C CA . PRO A 1 100 ? 9.063 -14.364 -3.757 1.00 83.88 100 PRO A CA 1
ATOM 714 C C . PRO A 1 100 ? 8.080 -15.017 -4.742 1.00 83.88 100 PRO A C 1
ATOM 716 O O . PRO A 1 100 ? 8.370 -16.092 -5.248 1.00 83.88 100 PRO A O 1
ATOM 719 N N . ALA A 1 101 ? 6.941 -14.376 -5.040 1.00 83.62 101 ALA A N 1
ATOM 720 C CA . ALA A 1 101 ? 6.016 -14.817 -6.085 1.00 83.62 101 ALA A CA 1
ATOM 721 C C . ALA A 1 101 ? 6.347 -14.227 -7.472 1.00 83.62 101 ALA A C 1
ATOM 723 O O . ALA A 1 101 ? 5.705 -14.577 -8.458 1.00 83.62 101 ALA A O 1
ATOM 724 N N . THR A 1 102 ? 7.325 -13.318 -7.564 1.00 85.25 102 THR A N 1
ATOM 725 C CA . THR A 1 102 ? 7.771 -12.728 -8.839 1.00 85.25 102 THR A CA 1
ATOM 726 C C . THR A 1 102 ? 8.791 -13.630 -9.549 1.00 85.25 102 THR A C 1
ATOM 728 O O . THR A 1 102 ? 9.478 -14.400 -8.876 1.00 85.25 102 THR A O 1
ATOM 731 N N . PRO A 1 103 ? 8.920 -13.568 -10.889 1.00 86.88 103 PRO A N 1
ATOM 732 C CA . PRO A 1 103 ? 9.920 -14.356 -11.617 1.00 86.88 103 PRO A CA 1
ATOM 733 C C . PRO A 1 103 ? 11.352 -14.034 -11.159 1.00 86.88 103 PRO A C 1
ATOM 735 O O . PRO A 1 103 ? 11.637 -12.904 -10.762 1.00 86.88 103 PRO A O 1
ATOM 738 N N . ALA A 1 104 ? 12.262 -15.012 -11.250 1.00 86.75 104 ALA A N 1
ATOM 739 C CA . ALA A 1 104 ? 13.659 -14.875 -10.811 1.00 86.75 104 ALA A CA 1
ATOM 740 C C . ALA A 1 104 ? 14.371 -13.675 -11.461 1.00 86.75 104 ALA A C 1
ATOM 742 O O . ALA A 1 104 ? 15.089 -12.942 -10.788 1.00 86.75 104 ALA A O 1
ATOM 743 N N . GLU A 1 105 ? 14.058 -13.389 -12.728 1.00 84.12 105 GLU A N 1
ATOM 744 C CA . GLU A 1 105 ? 14.547 -12.207 -13.445 1.00 84.12 105 GLU A CA 1
ATOM 745 C C . GLU A 1 105 ? 14.241 -10.897 -12.701 1.00 84.12 105 GLU A C 1
ATOM 747 O O . GLU A 1 105 ? 15.065 -9.990 -12.673 1.00 84.12 105 GLU A O 1
ATOM 752 N N . PHE A 1 106 ? 13.079 -10.782 -12.058 1.00 87.31 106 PHE A N 1
ATOM 753 C CA . PHE A 1 106 ? 12.725 -9.602 -11.267 1.00 87.31 106 PHE A CA 1
ATOM 754 C C . PHE A 1 106 ? 13.415 -9.600 -9.894 1.00 87.31 106 PHE A C 1
ATOM 756 O O . PHE A 1 106 ? 13.682 -8.536 -9.338 1.00 87.31 106 PHE A O 1
ATOM 763 N N . GLN A 1 107 ? 13.693 -10.778 -9.329 1.00 88.12 107 GLN A N 1
ATOM 764 C CA . GLN A 1 107 ? 14.321 -10.918 -8.012 1.00 88.12 107 GLN A CA 1
ATOM 765 C C . GLN A 1 107 ? 15.831 -10.659 -8.040 1.00 88.12 107 GLN A C 1
ATOM 767 O O . GLN A 1 107 ? 16.378 -10.169 -7.054 1.00 88.12 107 GLN A O 1
ATOM 772 N N . GLU A 1 108 ? 16.497 -10.981 -9.147 1.00 85.25 108 GLU A N 1
ATOM 773 C CA . GLU A 1 108 ? 17.950 -10.858 -9.294 1.00 85.25 108 GLU A CA 1
ATOM 774 C C . GLU A 1 108 ? 18.366 -9.500 -9.875 1.00 85.25 108 GLU A C 1
ATOM 776 O O . GLU A 1 108 ? 19.399 -8.948 -9.489 1.00 85.25 108 GLU A O 1
ATOM 781 N N . ASN A 1 109 ? 17.545 -8.915 -10.753 1.00 84.62 109 ASN A N 1
ATOM 782 C CA . ASN A 1 109 ? 17.884 -7.662 -11.420 1.00 84.62 109 ASN A CA 1
ATOM 783 C C . ASN A 1 109 ? 17.524 -6.435 -10.569 1.00 84.62 109 ASN A C 1
ATOM 785 O O . ASN A 1 109 ? 16.413 -6.287 -10.056 1.00 84.62 109 ASN A O 1
ATOM 789 N N . ALA A 1 110 ? 18.469 -5.502 -10.442 1.00 84.12 110 ALA A N 1
ATOM 790 C CA . ALA A 1 110 ? 18.195 -4.192 -9.862 1.00 84.12 110 ALA A CA 1
ATOM 791 C C . ALA A 1 110 ? 17.391 -3.346 -10.858 1.00 84.12 110 ALA A C 1
ATOM 793 O O . ALA A 1 110 ? 17.808 -3.168 -11.996 1.00 84.12 110 ALA A O 1
ATOM 794 N N . ILE A 1 111 ? 16.265 -2.787 -10.411 1.00 87.25 111 ILE A N 1
ATOM 795 C CA . ILE A 1 111 ? 15.304 -2.110 -11.291 1.00 87.25 111 ILE A CA 1
ATOM 796 C C . ILE A 1 111 ? 15.448 -0.602 -11.135 1.00 87.25 111 ILE A C 1
ATOM 798 O O . ILE A 1 111 ? 15.420 -0.057 -10.023 1.00 87.25 111 ILE A O 1
ATOM 802 N N . THR A 1 112 ? 15.594 0.096 -12.251 1.00 89.44 112 THR A N 1
ATOM 803 C CA . THR A 1 112 ? 15.616 1.557 -12.297 1.00 89.44 112 THR A CA 1
ATOM 804 C C . THR A 1 112 ? 14.220 2.139 -12.121 1.00 89.44 112 THR A C 1
ATOM 806 O O . THR A 1 112 ? 13.193 1.506 -12.371 1.00 89.44 112 THR A O 1
ATOM 809 N N . ARG A 1 113 ? 14.143 3.405 -11.703 1.00 88.06 113 ARG A N 1
ATOM 810 C CA . ARG A 1 113 ? 12.848 4.091 -11.602 1.00 88.06 113 ARG A CA 1
ATOM 811 C C . ARG A 1 113 ? 12.109 4.160 -12.947 1.00 88.06 113 ARG A C 1
ATOM 813 O O . ARG A 1 113 ? 10.881 4.165 -12.938 1.00 88.06 113 ARG A O 1
ATOM 820 N N . ALA A 1 114 ? 12.839 4.225 -14.062 1.00 87.62 114 ALA A N 1
ATOM 821 C CA . ALA A 1 114 ? 12.268 4.251 -15.406 1.00 87.62 114 ALA A CA 1
ATOM 822 C C . ALA A 1 114 ? 11.631 2.903 -15.778 1.00 87.62 114 ALA A C 1
ATOM 824 O O . ALA A 1 114 ? 10.475 2.873 -16.186 1.00 87.62 114 ALA A O 1
ATOM 825 N N . GLU A 1 115 ? 12.334 1.793 -15.549 1.00 87.12 115 GLU A N 1
ATOM 826 C CA . GLU A 1 115 ? 11.806 0.441 -15.786 1.00 87.12 115 GLU A CA 1
ATOM 827 C C . GLU A 1 115 ? 10.602 0.136 -14.893 1.00 87.12 115 GLU A C 1
ATOM 829 O O . GLU A 1 115 ? 9.613 -0.423 -15.354 1.00 87.12 115 GLU A O 1
ATOM 834 N N . LEU A 1 116 ? 10.631 0.570 -13.628 1.00 88.75 116 LEU A N 1
ATOM 835 C CA . LEU A 1 116 ? 9.480 0.425 -12.738 1.00 88.75 116 LEU A CA 1
ATOM 836 C C . LEU A 1 116 ? 8.248 1.171 -13.268 1.00 88.75 116 LEU A C 1
ATOM 838 O O . LEU A 1 116 ? 7.139 0.653 -13.172 1.00 88.75 116 LEU A O 1
ATOM 842 N N . ALA A 1 117 ? 8.432 2.369 -13.829 1.00 88.06 117 ALA A N 1
ATOM 843 C CA . ALA A 1 117 ? 7.344 3.117 -14.452 1.00 88.06 117 ALA A CA 1
ATOM 844 C C . ALA A 1 117 ? 6.844 2.431 -15.733 1.00 88.06 117 ALA A C 1
ATOM 846 O O . ALA A 1 117 ? 5.637 2.383 -15.953 1.00 88.06 117 ALA A O 1
ATOM 847 N N . ALA A 1 118 ? 7.741 1.843 -16.531 1.00 88.94 118 ALA A N 1
ATOM 848 C CA . ALA A 1 118 ? 7.370 1.056 -17.706 1.00 88.94 118 ALA A CA 1
ATOM 849 C C . ALA A 1 118 ? 6.541 -0.183 -17.323 1.00 88.94 118 ALA A C 1
ATOM 851 O O . ALA A 1 118 ? 5.482 -0.401 -17.895 1.00 88.94 118 ALA A O 1
ATOM 852 N N . LEU A 1 119 ? 6.940 -0.926 -16.283 1.00 88.50 119 LEU A N 1
ATOM 853 C CA . LEU A 1 119 ? 6.170 -2.064 -15.755 1.00 88.50 119 LEU A CA 1
ATOM 854 C C . LEU A 1 119 ? 4.799 -1.658 -15.190 1.00 88.50 119 LEU A C 1
ATOM 856 O O . LEU A 1 119 ? 3.875 -2.469 -15.156 1.00 88.50 119 LEU A O 1
ATOM 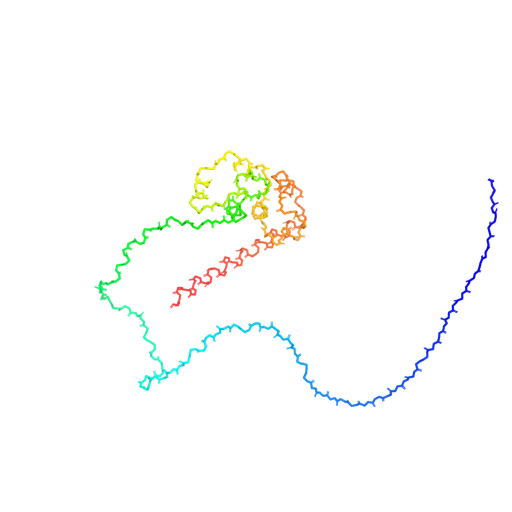860 N N . GLN A 1 120 ? 4.662 -0.421 -14.701 1.00 86.81 120 GLN A N 1
ATOM 861 C CA . GLN A 1 120 ? 3.376 0.121 -14.256 1.00 86.81 120 GLN A CA 1
ATOM 862 C C . GLN A 1 120 ? 2.487 0.545 -15.428 1.00 86.81 120 GLN A C 1
ATOM 864 O O . GLN A 1 120 ? 1.275 0.353 -15.344 1.00 86.81 120 GLN A O 1
ATOM 869 N N . ALA A 1 121 ? 3.077 1.124 -16.478 1.00 88.62 121 ALA A N 1
ATOM 870 C CA . ALA A 1 121 ? 2.371 1.569 -17.675 1.00 88.62 121 ALA A CA 1
ATOM 871 C C . ALA A 1 121 ? 1.895 0.381 -18.522 1.00 88.62 121 ALA A C 1
ATOM 873 O O . ALA A 1 121 ? 0.712 0.299 -18.845 1.00 88.62 121 ALA A O 1
ATOM 874 N N . ASP A 1 122 ? 2.792 -0.572 -18.776 1.00 89.69 122 ASP A N 1
ATOM 875 C CA . ASP A 1 122 ? 2.548 -1.774 -19.566 1.00 89.69 122 ASP A CA 1
ATOM 876 C C . ASP A 1 122 ? 2.732 -3.024 -18.692 1.00 89.69 122 ASP A C 1
ATOM 878 O O . ASP A 1 122 ? 3.772 -3.690 -18.738 1.00 89.69 122 ASP A O 1
ATOM 882 N N . PRO A 1 123 ? 1.735 -3.360 -17.848 1.00 88.00 123 PRO A N 1
ATOM 883 C CA . PRO A 1 123 ? 1.851 -4.483 -16.934 1.00 88.00 123 PRO A CA 1
ATOM 884 C C . PRO A 1 123 ? 1.885 -5.815 -17.705 1.00 88.00 123 PRO A C 1
ATOM 886 O O . PRO A 1 123 ? 0.915 -6.141 -18.408 1.00 88.00 123 PRO A O 1
ATOM 889 N N . PRO A 1 124 ? 2.952 -6.623 -17.550 1.00 90.19 124 PRO A N 1
ATOM 890 C CA . PRO A 1 124 ? 3.048 -7.937 -18.175 1.00 90.19 124 PRO A CA 1
ATOM 891 C C . PRO A 1 124 ? 2.033 -8.917 -17.574 1.00 90.19 124 PRO A C 1
ATOM 893 O O . PRO A 1 124 ? 1.474 -8.686 -16.499 1.00 90.19 124 PRO A O 1
ATOM 896 N N . GLN A 1 125 ? 1.802 -10.035 -18.264 1.00 89.00 125 GLN A N 1
ATOM 897 C CA . GLN A 1 125 ? 0.771 -11.006 -17.883 1.00 89.00 125 GLN A CA 1
ATOM 898 C C . GLN A 1 125 ? 0.971 -11.553 -16.460 1.00 89.00 125 GLN A C 1
ATOM 900 O O . GLN A 1 125 ? 0.049 -11.490 -15.654 1.00 89.00 125 GLN A O 1
ATOM 905 N N . TRP A 1 126 ? 2.199 -11.943 -16.100 1.00 88.94 126 TRP A N 1
ATOM 906 C CA . TRP A 1 126 ? 2.519 -12.424 -14.751 1.00 88.94 126 TRP A CA 1
ATOM 907 C C . TRP A 1 126 ? 2.191 -11.395 -13.655 1.00 88.94 126 TRP A C 1
ATOM 909 O O . TRP A 1 126 ? 1.749 -11.759 -12.569 1.00 88.94 126 TRP A O 1
ATOM 919 N N . LEU A 1 127 ? 2.355 -10.096 -13.934 1.00 89.00 127 LEU A N 1
ATOM 920 C CA . LEU A 1 127 ? 2.044 -9.033 -12.977 1.00 89.00 127 LEU A CA 1
ATOM 921 C C . LEU A 1 127 ? 0.530 -8.858 -12.812 1.00 89.00 127 LEU A C 1
ATOM 923 O O . LEU A 1 127 ? 0.054 -8.570 -11.713 1.00 89.00 127 LEU A O 1
ATOM 927 N N . LYS A 1 128 ? -0.233 -9.034 -13.897 1.00 89.19 128 LYS A N 1
ATOM 928 C CA . LYS A 1 128 ? -1.701 -9.018 -13.862 1.00 89.19 128 LYS A CA 1
ATOM 929 C C . LYS A 1 128 ? -2.239 -10.197 -13.062 1.00 89.19 128 LYS A C 1
ATOM 931 O O . LYS A 1 128 ? -3.104 -9.986 -12.219 1.00 89.19 128 LYS A O 1
ATOM 936 N N . ASP A 1 129 ? -1.703 -11.388 -13.290 1.00 87.75 129 ASP A N 1
ATOM 937 C CA . ASP A 1 129 ? -2.155 -12.607 -12.618 1.00 87.75 129 ASP A CA 1
ATOM 938 C C . ASP A 1 129 ? -1.829 -12.550 -11.117 1.00 87.75 129 ASP A C 1
ATOM 940 O O . ASP A 1 129 ? -2.702 -12.781 -10.282 1.00 87.75 129 ASP A O 1
ATOM 944 N N . LEU A 1 130 ? -0.633 -12.073 -10.744 1.00 87.94 130 LEU A N 1
ATOM 945 C CA . LEU A 1 130 ? -0.281 -11.849 -9.336 1.00 87.94 130 LEU A CA 1
ATOM 946 C C . LEU A 1 130 ? -1.177 -10.819 -8.636 1.00 87.94 130 LEU A C 1
ATOM 948 O O . LEU A 1 130 ? -1.440 -10.947 -7.444 1.00 87.94 130 LEU A O 1
ATOM 952 N N . ARG A 1 131 ? -1.647 -9.793 -9.352 1.00 86.88 131 ARG A N 1
ATOM 953 C CA . ARG A 1 131 ? -2.569 -8.787 -8.797 1.00 86.88 131 ARG A CA 1
ATOM 954 C C . ARG A 1 131 ? -4.009 -9.279 -8.677 1.00 86.88 131 ARG A C 1
ATOM 956 O O . ARG A 1 131 ? -4.781 -8.672 -7.938 1.00 86.88 131 ARG A O 1
ATOM 963 N N . LYS A 1 132 ? -4.385 -10.310 -9.433 1.00 85.00 132 LYS A N 1
ATOM 964 C CA . LYS A 1 132 ? -5.723 -10.906 -9.393 1.00 85.00 132 LYS A CA 1
ATOM 965 C C . LYS A 1 132 ? -5.804 -11.995 -8.334 1.00 85.00 132 LYS A C 1
ATOM 967 O O . LYS A 1 132 ? -6.617 -11.890 -7.420 1.00 85.00 132 LYS A O 1
ATOM 972 N N . ASP A 1 133 ? -4.904 -12.968 -8.426 1.00 81.00 133 ASP A N 1
ATOM 973 C CA . ASP A 1 133 ? -5.009 -14.238 -7.700 1.00 81.00 133 ASP A CA 1
ATOM 974 C C . ASP A 1 133 ? -3.795 -14.492 -6.799 1.00 81.00 133 ASP A C 1
ATOM 976 O O . ASP A 1 133 ? -3.809 -15.367 -5.933 1.00 81.00 133 ASP A O 1
ATOM 980 N N . GLY A 1 134 ? -2.733 -13.706 -6.979 1.00 82.06 134 GLY A N 1
ATOM 981 C CA . GLY A 1 134 ? -1.488 -13.887 -6.254 1.00 82.06 134 GLY A CA 1
ATOM 982 C C . GLY A 1 134 ? -1.572 -13.542 -4.763 1.00 82.06 134 GLY A C 1
ATOM 983 O O . GLY A 1 134 ? -2.524 -12.919 -4.279 1.00 82.06 134 GLY A O 1
ATOM 984 N N . PRO A 1 135 ? -0.537 -13.926 -4.001 1.00 88.31 135 PRO A N 1
ATOM 985 C CA . PRO A 1 135 ? -0.383 -13.503 -2.618 1.00 88.31 135 PRO A CA 1
ATOM 986 C C . PRO A 1 135 ? -0.225 -11.977 -2.555 1.00 88.31 135 PRO A C 1
ATOM 988 O O . PRO A 1 135 ? 0.750 -11.400 -3.041 1.00 88.31 135 PRO A O 1
ATOM 991 N N . HIS A 1 136 ? -1.201 -11.318 -1.940 1.00 88.50 136 HIS A N 1
ATOM 992 C CA . HIS A 1 136 ? -1.232 -9.876 -1.765 1.00 88.50 136 HIS A CA 1
ATOM 993 C C . HIS A 1 136 ? -0.385 -9.476 -0.551 1.00 88.50 136 HIS A C 1
ATOM 995 O O . HIS A 1 136 ? -0.528 -10.074 0.520 1.00 88.50 136 HIS A O 1
ATOM 1001 N N . PRO A 1 137 ? 0.465 -8.438 -0.656 1.00 90.19 137 PRO A N 1
ATOM 1002 C CA . PRO A 1 137 ? 1.203 -7.922 0.490 1.00 90.19 137 PRO A CA 1
ATOM 1003 C C . PRO A 1 137 ? 0.264 -7.270 1.516 1.00 90.19 137 PRO A C 1
ATOM 1005 O O . PRO A 1 137 ? -0.798 -6.751 1.160 1.00 90.19 137 PRO A O 1
ATOM 1008 N N . LYS A 1 138 ? 0.713 -7.187 2.779 1.00 89.44 138 LYS A N 1
ATOM 1009 C CA . LYS A 1 138 ? -0.027 -6.573 3.907 1.00 89.44 138 LYS A CA 1
ATOM 1010 C C . LYS A 1 138 ? -0.705 -5.239 3.579 1.00 89.44 138 LYS A C 1
ATOM 1012 O O . LYS A 1 138 ? -1.803 -4.990 4.063 1.00 89.44 138 LYS A O 1
ATOM 1017 N N . ASN A 1 139 ? -0.070 -4.387 2.769 1.00 88.81 139 ASN A N 1
ATOM 1018 C CA . ASN A 1 139 ? -0.626 -3.089 2.376 1.00 88.81 139 ASN A CA 1
ATOM 1019 C C . ASN A 1 139 ? -1.944 -3.244 1.604 1.00 88.81 139 ASN A C 1
ATOM 1021 O O . ASN A 1 139 ? -2.937 -2.604 1.947 1.00 88.81 139 ASN A O 1
ATOM 1025 N N . LEU A 1 140 ? -1.960 -4.114 0.587 1.00 89.31 140 LEU A N 1
ATOM 1026 C CA . LEU A 1 140 ? -3.150 -4.368 -0.225 1.00 89.31 140 LEU A CA 1
ATOM 1027 C C . LEU A 1 140 ? -4.205 -5.138 0.558 1.00 89.31 140 LEU A C 1
ATOM 1029 O O . LEU A 1 140 ? -5.386 -4.826 0.443 1.00 89.31 140 LEU A O 1
ATOM 1033 N N . VAL A 1 141 ? -3.787 -6.101 1.380 1.00 91.31 141 VAL A N 1
ATOM 1034 C CA . VAL A 1 141 ? -4.693 -6.844 2.264 1.00 91.31 141 VAL A CA 1
ATOM 1035 C C . VAL A 1 141 ? -5.425 -5.886 3.206 1.00 91.31 141 VAL A C 1
ATOM 1037 O O . VAL A 1 141 ? -6.652 -5.902 3.272 1.00 91.31 141 VAL A O 1
ATOM 1040 N N . ALA A 1 142 ? -4.694 -5.000 3.886 1.00 91.00 142 ALA A N 1
ATOM 1041 C CA . ALA A 1 142 ? -5.272 -4.008 4.789 1.00 91.00 142 ALA A CA 1
ATOM 1042 C C . ALA A 1 142 ? -6.221 -3.047 4.052 1.00 91.00 142 ALA A C 1
ATOM 1044 O O . ALA A 1 142 ? -7.315 -2.768 4.545 1.00 91.00 142 ALA A O 1
ATOM 1045 N N . ALA A 1 143 ? -5.846 -2.607 2.845 1.00 89.56 143 ALA A N 1
ATOM 1046 C CA . ALA A 1 143 ? -6.691 -1.761 2.006 1.00 89.56 143 ALA A CA 1
ATOM 1047 C C . ALA A 1 143 ? -7.994 -2.464 1.582 1.00 89.56 143 ALA A C 1
ATOM 1049 O O . ALA A 1 143 ? -9.065 -1.876 1.714 1.00 89.56 143 ALA A O 1
ATOM 1050 N N . LYS A 1 144 ? -7.927 -3.727 1.136 1.00 89.69 144 LYS A N 1
ATOM 1051 C CA . LYS A 1 144 ? -9.105 -4.536 0.765 1.00 89.69 144 LYS A CA 1
ATOM 1052 C C . LYS A 1 144 ? -10.017 -4.804 1.963 1.00 89.69 144 LYS A C 1
ATOM 1054 O O . LYS A 1 144 ? -11.236 -4.713 1.853 1.00 89.69 144 LYS A O 1
ATOM 1059 N N . LEU A 1 145 ? -9.434 -5.095 3.124 1.00 90.81 145 LEU A N 1
ATOM 1060 C CA . LEU A 1 145 ? -10.180 -5.318 4.360 1.00 90.81 145 LEU A CA 1
ATOM 1061 C C . LEU A 1 145 ? -10.706 -4.016 4.982 1.00 90.81 145 LEU A C 1
ATOM 1063 O O . LEU A 1 145 ? -11.606 -4.086 5.817 1.00 90.81 145 LEU A O 1
ATOM 1067 N N . GLY A 1 146 ? -10.217 -2.841 4.580 1.00 90.94 146 GLY A N 1
ATOM 1068 C CA . GLY A 1 146 ? -10.634 -1.553 5.141 1.00 90.94 146 GLY A CA 1
ATOM 1069 C C . GLY A 1 146 ? -10.185 -1.358 6.592 1.00 90.94 146 GLY A C 1
ATOM 1070 O O . GLY A 1 146 ? -10.931 -0.796 7.394 1.00 90.94 146 GLY A O 1
ATOM 1071 N N . ILE A 1 147 ? -8.998 -1.862 6.932 1.00 93.19 147 ILE A N 1
ATOM 1072 C CA . ILE A 1 147 ? -8.392 -1.780 8.266 1.00 93.19 147 ILE A CA 1
ATOM 1073 C C . ILE A 1 147 ? -6.965 -1.233 8.187 1.00 93.19 147 ILE A C 1
ATOM 1075 O O . ILE A 1 147 ? -6.383 -1.098 7.112 1.00 93.19 147 ILE A O 1
ATOM 1079 N N . SER A 1 148 ? -6.370 -0.940 9.342 1.00 91.44 148 SER A N 1
ATOM 1080 C CA . SER A 1 148 ? -4.955 -0.576 9.425 1.00 91.44 148 SER A CA 1
ATOM 1081 C C . SER A 1 148 ? -4.041 -1.811 9.354 1.00 91.44 148 SER A C 1
ATOM 1083 O O . SER A 1 148 ? -4.423 -2.904 9.774 1.00 91.44 148 SER A O 1
ATOM 1085 N N . ILE A 1 149 ? -2.792 -1.642 8.896 1.00 90.75 149 ILE A N 1
ATOM 1086 C CA . ILE A 1 149 ? -1.775 -2.720 8.919 1.00 90.75 149 ILE A CA 1
ATOM 1087 C C . ILE A 1 149 ? -1.536 -3.212 10.360 1.00 90.75 149 ILE A C 1
ATOM 1089 O O . ILE A 1 149 ? -1.336 -4.401 10.594 1.00 90.75 149 ILE A O 1
ATOM 1093 N N . ALA A 1 150 ? -1.600 -2.306 11.341 1.00 89.19 150 ALA A N 1
ATOM 1094 C CA . ALA A 1 150 ? -1.497 -2.652 12.758 1.00 89.19 150 ALA A CA 1
ATOM 1095 C C . ALA A 1 150 ? -2.700 -3.477 13.251 1.00 89.19 150 ALA A C 1
ATOM 1097 O O . ALA A 1 150 ? -2.552 -4.331 14.121 1.00 89.19 150 ALA A O 1
ATOM 1098 N N . GLY A 1 151 ? -3.884 -3.234 12.692 1.00 88.88 151 GLY A N 1
ATOM 1099 C CA . GLY A 1 151 ? -5.081 -4.038 12.910 1.00 88.88 151 GLY A CA 1
ATOM 1100 C C . GLY A 1 151 ? -4.940 -5.460 12.387 1.00 88.88 151 GLY A C 1
ATOM 1101 O O . GLY A 1 151 ? -5.246 -6.411 13.099 1.00 88.88 151 GLY A O 1
ATOM 1102 N N . LEU A 1 152 ? -4.379 -5.604 11.184 1.00 89.19 152 LEU A N 1
ATOM 1103 C CA . LEU A 1 152 ? -4.079 -6.910 10.596 1.00 89.19 152 LEU A CA 1
ATOM 1104 C C . LEU A 1 152 ? -3.110 -7.720 11.476 1.00 89.19 152 LEU A C 1
ATOM 1106 O O . LEU A 1 152 ? -3.335 -8.902 11.719 1.00 89.19 152 LEU A O 1
ATOM 1110 N N . ALA A 1 153 ? -2.071 -7.067 12.010 1.00 88.50 153 ALA A N 1
ATOM 1111 C CA . ALA A 1 153 ? -1.113 -7.704 12.914 1.00 88.50 153 ALA A CA 1
ATOM 1112 C C . ALA A 1 153 ? -1.752 -8.171 14.238 1.00 88.50 153 ALA A C 1
ATOM 1114 O O . ALA A 1 153 ? -1.358 -9.204 14.772 1.00 88.50 153 ALA A O 1
ATOM 1115 N N . ARG A 1 154 ? -2.758 -7.449 14.757 1.00 87.06 154 ARG A N 1
ATOM 1116 C CA . ARG A 1 154 ? -3.513 -7.848 15.961 1.00 87.06 154 ARG A CA 1
ATOM 1117 C C . ARG A 1 154 ? -4.428 -9.046 15.725 1.00 87.06 154 ARG A C 1
ATOM 1119 O O . ARG A 1 154 ? -4.600 -9.846 16.635 1.00 87.06 154 ARG A O 1
ATOM 1126 N N . GLY A 1 155 ? -4.957 -9.192 14.511 1.00 83.62 155 GLY A N 1
ATOM 1127 C CA . GLY A 1 155 ? -5.698 -10.384 14.089 1.00 83.62 155 GLY A CA 1
ATOM 1128 C C . GLY A 1 155 ? -4.819 -11.618 13.850 1.00 83.62 155 GLY A C 1
ATOM 1129 O O . GLY A 1 155 ? -5.342 -12.636 13.415 1.00 83.62 155 GLY A O 1
ATOM 1130 N N . ALA A 1 156 ? -3.499 -11.527 14.087 1.00 81.88 156 ALA A N 1
ATOM 1131 C CA . ALA A 1 156 ? -2.514 -12.583 13.826 1.00 81.88 156 ALA A CA 1
ATOM 1132 C C . ALA A 1 156 ? -2.577 -13.150 12.394 1.00 81.88 156 ALA A C 1
ATOM 1134 O O . ALA A 1 156 ? -2.229 -14.304 12.147 1.00 81.88 156 ALA A O 1
ATOM 1135 N N . VAL A 1 157 ? -3.017 -12.328 11.439 1.00 78.94 157 VAL A N 1
ATOM 1136 C CA . VAL A 1 157 ? -3.141 -12.733 10.042 1.00 78.94 157 VAL A CA 1
ATOM 1137 C C . VAL A 1 157 ? -1.767 -12.654 9.370 1.00 78.94 157 VAL A C 1
ATOM 1139 O O . VAL A 1 157 ? -1.011 -11.706 9.597 1.00 78.94 157 VAL A O 1
ATOM 1142 N N . GLY A 1 158 ? -1.442 -13.674 8.571 1.00 74.19 158 GLY A N 1
ATOM 1143 C CA . GLY A 1 158 ? -0.131 -13.858 7.947 1.00 74.19 158 GLY A CA 1
ATOM 1144 C C . GLY A 1 158 ? 0.317 -12.723 7.016 1.00 74.19 158 GLY A C 1
ATOM 1145 O O . GLY A 1 158 ? -0.440 -11.826 6.644 1.00 74.19 158 GLY A O 1
ATOM 1146 N N . ASP A 1 159 ? 1.593 -12.775 6.629 1.00 71.31 159 ASP A N 1
ATOM 1147 C CA . ASP A 1 159 ? 2.274 -11.672 5.944 1.00 71.31 159 ASP A CA 1
ATOM 1148 C C . ASP A 1 159 ? 1.841 -11.431 4.492 1.00 71.31 159 ASP A C 1
ATOM 1150 O O . ASP A 1 159 ? 1.999 -10.319 3.976 1.00 71.31 159 ASP A O 1
ATOM 1154 N N . ALA A 1 160 ? 1.279 -12.449 3.851 1.00 83.19 160 ALA A N 1
ATOM 1155 C CA . ALA A 1 160 ? 0.665 -12.354 2.540 1.00 83.19 160 ALA A CA 1
ATOM 1156 C C . ALA A 1 160 ? -0.579 -13.246 2.500 1.00 83.19 160 ALA A C 1
ATOM 1158 O O . ALA A 1 160 ? -0.535 -14.373 2.994 1.00 83.19 160 ALA A O 1
ATOM 1159 N N . LEU A 1 161 ? -1.668 -12.738 1.921 1.00 86.38 161 LEU A N 1
ATOM 1160 C CA . LEU A 1 161 ? -2.924 -13.478 1.764 1.00 86.38 161 LEU A CA 1
ATOM 1161 C C . LEU A 1 161 ? -3.323 -13.545 0.298 1.00 86.38 161 LEU A C 1
ATOM 1163 O O . LEU A 1 161 ? -3.162 -12.569 -0.436 1.00 8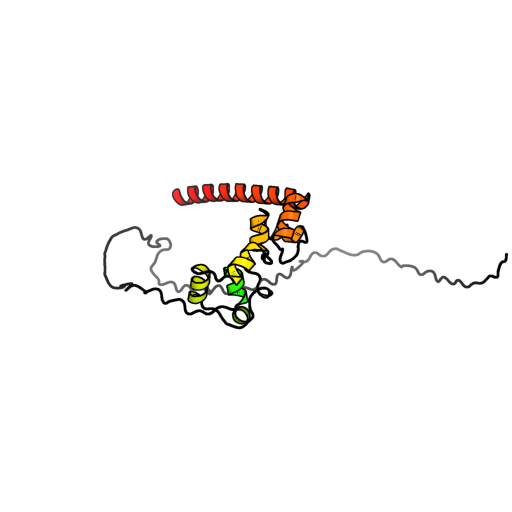6.38 161 LEU A O 1
ATOM 1167 N N . THR A 1 162 ? -3.873 -14.676 -0.123 1.00 89.38 162 THR A N 1
ATOM 1168 C CA . THR A 1 162 ? -4.492 -14.799 -1.448 1.00 89.38 162 THR A CA 1
ATOM 11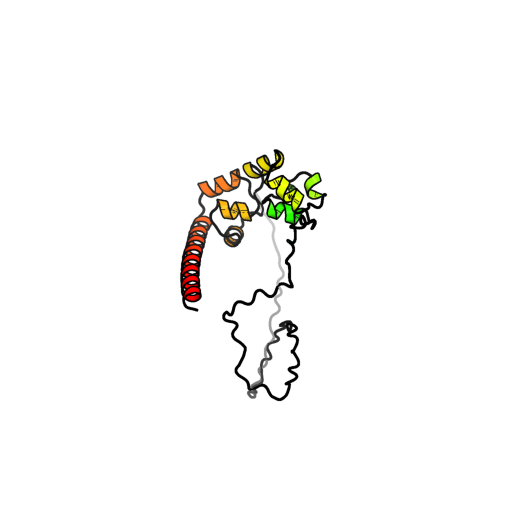69 C C . THR A 1 162 ? -5.865 -14.130 -1.464 1.00 89.38 162 THR A C 1
ATOM 1171 O O . THR A 1 162 ? -6.455 -13.857 -0.415 1.00 89.38 162 THR A O 1
ATOM 1174 N N . THR A 1 163 ? -6.395 -13.866 -2.659 1.00 88.56 163 THR A N 1
ATOM 1175 C CA . THR A 1 163 ? -7.747 -13.305 -2.816 1.00 88.56 163 THR A CA 1
ATOM 1176 C C . THR A 1 163 ? -8.804 -14.188 -2.157 1.00 88.56 163 THR A C 1
ATOM 1178 O O . THR A 1 163 ? -9.633 -13.679 -1.415 1.00 88.56 163 THR A O 1
ATOM 1181 N N . GLU A 1 164 ? -8.698 -15.509 -2.305 1.00 87.50 164 GLU A N 1
ATOM 1182 C CA . GLU A 1 164 ? -9.620 -16.473 -1.688 1.00 87.50 164 GLU A CA 1
ATOM 1183 C C . GLU A 1 164 ? -9.636 -16.380 -0.156 1.00 87.50 164 GLU A C 1
ATOM 1185 O O . GLU A 1 164 ? -10.694 -16.409 0.469 1.00 87.50 164 GLU A O 1
ATOM 1190 N N . GLN A 1 165 ? -8.464 -16.221 0.465 1.00 88.44 165 GLN A N 1
ATOM 1191 C CA . GLN A 1 165 ? -8.354 -16.062 1.916 1.00 88.44 165 GLN A CA 1
ATOM 1192 C C . GLN A 1 165 ? -8.946 -14.729 2.382 1.00 88.44 165 GLN A C 1
ATOM 1194 O O . GLN A 1 165 ? -9.608 -14.674 3.419 1.00 88.44 165 GLN A O 1
ATOM 1199 N N . ILE A 1 166 ? -8.725 -13.653 1.618 1.00 90.19 166 ILE A N 1
ATOM 1200 C CA . ILE A 1 166 ? -9.326 -12.342 1.896 1.00 90.19 166 ILE A CA 1
ATOM 1201 C C . ILE A 1 166 ? -10.851 -12.439 1.812 1.00 90.19 166 ILE A C 1
ATOM 1203 O O . ILE A 1 166 ? -11.537 -11.966 2.718 1.00 90.19 166 ILE A O 1
ATOM 1207 N N . ASP A 1 167 ? -11.379 -13.070 0.765 1.00 89.88 167 ASP A N 1
ATOM 1208 C CA . ASP A 1 167 ? -12.818 -13.225 0.559 1.00 89.88 167 ASP A CA 1
ATOM 1209 C C . ASP A 1 167 ? -13.448 -14.114 1.639 1.00 89.88 167 ASP A C 1
ATOM 1211 O O . ASP A 1 167 ? -14.519 -13.788 2.154 1.00 89.88 167 ASP A O 1
ATOM 1215 N N . GLY A 1 168 ? -12.745 -15.163 2.079 1.00 91.25 168 GLY A N 1
ATOM 1216 C CA . GLY A 1 168 ? -13.131 -15.972 3.236 1.00 91.25 168 GLY A CA 1
ATOM 1217 C C . GLY A 1 168 ? -13.262 -15.142 4.517 1.00 91.25 168 GLY A C 1
ATOM 1218 O O . GLY A 1 168 ? -14.301 -15.183 5.175 1.00 91.25 168 GLY A O 1
ATOM 1219 N N . LEU A 1 169 ? -12.269 -14.300 4.826 1.00 89.75 169 LEU A N 1
ATOM 1220 C CA . LEU A 1 169 ? -12.322 -13.393 5.983 1.00 89.75 169 LEU A CA 1
ATOM 1221 C C . LEU A 1 169 ? -13.444 -12.349 5.865 1.00 89.75 169 LEU A C 1
ATOM 1223 O O . LEU A 1 169 ? -14.061 -11.969 6.864 1.00 89.75 169 LEU A O 1
ATOM 1227 N N . LEU A 1 170 ? -13.718 -11.872 4.648 1.00 89.56 170 LEU A N 1
ATOM 1228 C CA . LEU A 1 170 ? -14.811 -10.938 4.371 1.00 89.56 170 LEU A CA 1
ATOM 1229 C C . LEU A 1 170 ? -16.194 -11.581 4.510 1.00 89.56 170 LEU A C 1
ATOM 1231 O O . LEU A 1 170 ? -17.147 -10.862 4.829 1.00 89.56 170 LEU A O 1
ATOM 1235 N N . ALA A 1 171 ? -16.306 -12.887 4.268 1.00 92.00 171 ALA A N 1
ATOM 1236 C CA . ALA A 1 171 ? -17.532 -13.657 4.438 1.00 92.00 171 ALA A CA 1
ATOM 1237 C C . ALA A 1 171 ? -17.766 -14.037 5.907 1.00 92.00 171 ALA A C 1
ATOM 1239 O O . ALA A 1 171 ? -18.860 -13.812 6.422 1.00 92.00 171 ALA A O 1
ATOM 1240 N N . GLU A 1 172 ? -16.736 -14.545 6.589 1.00 91.62 172 GLU A N 1
ATOM 1241 C CA . GLU A 1 172 ? -16.797 -14.943 8.001 1.00 91.62 172 GLU A CA 1
ATOM 1242 C C . GLU A 1 172 ? -17.034 -13.740 8.926 1.00 91.62 172 GLU A C 1
ATOM 1244 O O . GLU A 1 172 ? -17.757 -13.853 9.912 1.00 91.62 172 GLU A O 1
ATOM 1249 N N . LYS A 1 173 ? -16.466 -12.572 8.581 1.00 90.00 173 LYS A N 1
ATOM 1250 C CA . LYS A 1 173 ? -16.553 -11.321 9.360 1.00 90.00 173 LYS A CA 1
ATOM 1251 C C . LYS A 1 173 ? -16.298 -11.547 10.856 1.00 90.00 173 LYS A C 1
ATOM 1253 O O . LYS A 1 173 ? -17.173 -11.263 11.678 1.00 90.00 173 LYS A O 1
ATOM 1258 N N . PRO A 1 174 ? -15.097 -12.010 11.228 1.00 91.94 174 PRO A N 1
ATOM 1259 C CA . PRO A 1 174 ? -14.780 -12.245 12.626 1.00 91.94 174 PRO A CA 1
ATOM 1260 C C . PRO A 1 174 ? -14.867 -10.945 13.439 1.00 91.94 174 PRO A C 1
ATOM 1262 O O . PRO A 1 174 ? -14.645 -9.846 12.920 1.00 91.94 174 PRO A O 1
ATOM 1265 N N . GLU A 1 175 ? -15.153 -11.065 14.735 1.00 90.62 175 GLU A N 1
ATOM 1266 C CA . GLU A 1 175 ? -15.386 -9.923 15.633 1.00 90.62 175 GLU A CA 1
ATOM 1267 C C . GLU A 1 175 ? -14.231 -8.906 15.610 1.00 90.62 175 GLU A C 1
ATOM 1269 O O . GLU A 1 175 ? -14.452 -7.696 15.515 1.00 90.62 175 GLU A O 1
ATOM 1274 N N . TRP A 1 176 ? -12.985 -9.393 15.603 1.00 91.19 176 TRP A N 1
ATOM 1275 C CA . TRP A 1 176 ? -11.798 -8.537 15.558 1.00 91.19 176 TRP A CA 1
ATOM 1276 C C . TRP A 1 176 ? -11.752 -7.659 14.298 1.00 91.19 176 TRP A C 1
ATOM 1278 O O . TRP A 1 176 ? -11.305 -6.513 14.365 1.00 91.19 176 TRP A O 1
ATOM 1288 N N . LEU A 1 177 ? -12.241 -8.159 13.156 1.00 92.19 177 LEU A N 1
ATOM 1289 C CA . LEU A 1 177 ? -12.257 -7.419 11.894 1.00 92.19 177 LEU A CA 1
ATOM 1290 C C . LEU A 1 177 ? -13.280 -6.279 11.950 1.00 92.19 177 LEU A C 1
ATOM 1292 O O . LEU A 1 177 ? -13.023 -5.187 11.440 1.00 92.19 177 LEU A O 1
ATOM 1296 N N . VAL A 1 178 ? -14.424 -6.513 12.596 1.00 92.25 178 VAL A N 1
ATOM 1297 C CA . VAL A 1 178 ? -15.469 -5.500 12.799 1.00 92.25 178 VAL A CA 1
ATOM 1298 C C . VAL A 1 178 ? -14.969 -4.394 13.727 1.00 92.25 178 VAL A C 1
ATOM 1300 O O . VAL A 1 178 ? -14.988 -3.221 13.345 1.00 92.25 178 VAL A O 1
ATOM 1303 N N . ALA A 1 179 ? -14.435 -4.762 14.894 1.00 92.19 179 ALA A N 1
ATOM 1304 C CA . ALA A 1 179 ? -13.886 -3.810 15.860 1.00 92.19 179 ALA A CA 1
ATOM 1305 C C . ALA A 1 179 ? -12.763 -2.948 15.252 1.00 92.19 179 ALA A C 1
ATOM 1307 O O . ALA A 1 179 ? -12.660 -1.739 15.507 1.00 92.19 179 ALA A O 1
ATOM 1308 N N . GLU A 1 180 ? -11.931 -3.550 14.400 1.00 94.06 180 GLU A N 1
ATOM 1309 C CA . GLU A 1 180 ? -10.844 -2.840 13.740 1.00 94.06 180 GLU A CA 1
ATOM 1310 C C . GLU A 1 180 ? -11.331 -1.880 12.653 1.00 94.06 180 GLU A C 1
ATOM 1312 O O . GLU A 1 180 ? -10.837 -0.753 12.568 1.00 94.06 180 GLU A O 1
ATOM 1317 N N . ARG A 1 181 ? -12.328 -2.277 11.853 1.00 93.88 181 ARG A N 1
ATOM 1318 C CA . ARG A 1 181 ? -12.961 -1.385 10.870 1.00 93.88 181 ARG A CA 1
ATOM 1319 C C . ARG A 1 181 ? -13.561 -0.163 11.543 1.00 93.88 181 ARG A C 1
ATOM 1321 O O . ARG A 1 181 ? -13.339 0.955 11.084 1.00 93.88 181 ARG A O 1
ATOM 1328 N N . GLU A 1 182 ? -14.277 -0.346 12.646 1.00 93.88 182 GLU A N 1
ATOM 1329 C CA . GLU A 1 182 ? -14.839 0.775 13.400 1.00 93.88 182 GLU A CA 1
ATOM 1330 C C . GLU A 1 182 ? -13.756 1.722 13.917 1.00 93.88 182 GLU A C 1
ATOM 1332 O O . GLU A 1 182 ? -13.890 2.945 13.810 1.00 93.88 182 GLU A O 1
ATOM 1337 N N . SER A 1 183 ? -12.672 1.161 14.454 1.00 93.06 183 SER A N 1
ATOM 1338 C CA . SER A 1 183 ? -11.521 1.926 14.935 1.00 93.06 183 SER A CA 1
ATOM 1339 C C . SER A 1 183 ? -10.871 2.717 13.799 1.00 93.06 183 SER A C 1
ATOM 1341 O O . SER A 1 183 ? -10.649 3.921 13.932 1.00 93.06 183 SER A O 1
ATOM 1343 N N . TYR A 1 184 ? -10.663 2.085 12.644 1.00 93.75 184 TYR A N 1
ATOM 1344 C CA . TYR A 1 184 ? -10.112 2.735 11.458 1.00 93.75 184 TYR A CA 1
ATOM 1345 C C . TYR A 1 184 ? -11.011 3.877 10.953 1.00 93.75 184 TYR A C 1
ATOM 1347 O O . TYR A 1 184 ? -10.535 4.983 10.701 1.00 93.75 184 TYR A O 1
ATOM 1355 N N . GLN A 1 185 ? -12.332 3.675 10.911 1.00 94.50 185 GLN A N 1
ATOM 1356 C CA . GLN A 1 185 ? -13.287 4.722 10.525 1.00 94.50 185 GLN A CA 1
ATOM 1357 C C . GLN A 1 185 ? -13.356 5.884 11.529 1.00 94.50 185 GLN A C 1
ATOM 1359 O O . GLN A 1 185 ? -13.624 7.025 11.142 1.00 94.50 185 GLN A O 1
ATOM 1364 N N . LYS A 1 186 ? -13.138 5.633 12.827 1.00 94.75 186 LYS A N 1
ATOM 1365 C CA . LYS A 1 186 ? -13.010 6.699 13.838 1.00 94.75 186 LYS A CA 1
ATOM 1366 C C . LYS A 1 186 ? -11.761 7.546 13.576 1.00 94.75 186 LYS A C 1
ATOM 1368 O O . LYS A 1 186 ? -11.869 8.770 13.561 1.00 94.75 186 LYS A O 1
ATOM 1373 N N . VAL A 1 187 ? -10.624 6.908 13.286 1.00 94.56 187 VAL A N 1
ATOM 1374 C CA . VAL A 1 187 ? -9.368 7.603 12.949 1.00 94.56 187 VAL A CA 1
ATOM 1375 C C . VAL A 1 187 ? -9.535 8.463 11.698 1.00 94.56 187 VAL A C 1
ATOM 1377 O O . VAL A 1 187 ? -9.232 9.649 11.743 1.00 94.56 187 VAL A O 1
ATOM 1380 N N . LEU A 1 188 ? -10.110 7.924 10.618 1.00 92.94 188 LEU A N 1
ATOM 1381 C CA . LEU A 1 188 ? -10.327 8.685 9.379 1.00 92.94 188 LEU A CA 1
ATOM 1382 C C . LEU A 1 188 ? -11.229 9.914 9.574 1.00 92.94 188 LEU A C 1
ATOM 1384 O O . LEU A 1 188 ? -11.005 10.961 8.957 1.00 92.94 188 LEU A O 1
ATOM 1388 N N . ARG A 1 189 ? -12.256 9.809 10.427 1.00 95.38 189 ARG A N 1
ATOM 1389 C CA . ARG A 1 189 ? -13.113 10.952 10.782 1.00 95.38 189 ARG A CA 1
ATOM 1390 C C . ARG A 1 189 ? -12.338 12.022 11.541 1.00 95.38 189 ARG A C 1
ATOM 1392 O O . ARG A 1 189 ? -12.471 13.200 11.209 1.00 95.38 189 ARG A O 1
ATOM 1399 N N . GLU A 1 190 ? -11.514 11.626 12.506 1.00 95.50 190 GLU A N 1
ATOM 1400 C CA . GLU A 1 190 ? -10.699 12.577 13.261 1.00 95.50 190 GLU A CA 1
ATOM 1401 C C . GLU A 1 190 ? -9.618 13.219 12.385 1.00 95.50 190 GLU A C 1
ATOM 1403 O O . GLU A 1 190 ? -9.444 14.434 12.416 1.00 95.50 190 GLU A O 1
ATOM 1408 N N . GLU A 1 191 ? -8.953 12.456 11.517 1.00 94.81 191 GLU A N 1
ATOM 1409 C CA . GLU A 1 191 ? -7.989 12.998 10.555 1.00 94.81 191 GLU A CA 1
ATOM 1410 C C . GLU A 1 191 ? -8.631 14.025 9.618 1.00 94.81 191 GLU A C 1
ATOM 1412 O O . GLU A 1 191 ? -8.040 15.074 9.348 1.00 94.81 191 GLU A O 1
ATOM 1417 N N . ARG A 1 192 ? -9.862 13.768 9.155 1.00 95.31 192 ARG A N 1
ATOM 1418 C CA . ARG A 1 192 ? -10.625 14.727 8.345 1.00 95.31 192 ARG A CA 1
ATOM 1419 C C . ARG A 1 192 ? -10.910 16.016 9.120 1.00 95.31 192 ARG A C 1
ATOM 1421 O O . ARG A 1 192 ? -10.734 17.093 8.551 1.00 95.31 192 ARG A O 1
ATOM 1428 N N . ARG A 1 193 ? -11.291 15.912 10.398 1.00 95.56 193 ARG A N 1
ATOM 1429 C CA . ARG A 1 193 ? -11.525 17.060 11.292 1.00 95.56 193 ARG A CA 1
ATOM 1430 C C . ARG A 1 193 ? -10.248 17.868 11.528 1.00 95.56 193 ARG A C 1
ATOM 1432 O O . ARG A 1 193 ? -10.243 19.086 11.402 1.00 95.56 193 ARG A O 1
ATOM 1439 N N . LEU A 1 194 ? -9.133 17.200 11.815 1.00 96.06 194 LEU A N 1
ATOM 1440 C CA . LEU A 1 194 ? -7.840 17.862 12.003 1.00 96.06 194 LEU A CA 1
ATOM 1441 C C . LEU A 1 194 ? -7.352 18.529 10.715 1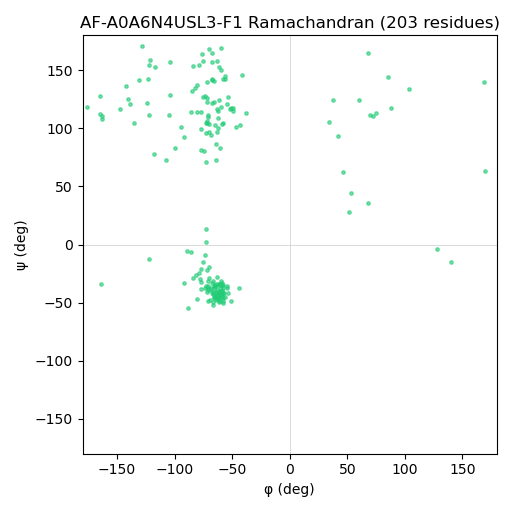.00 96.06 194 LEU A C 1
ATOM 1443 O O . LEU A 1 194 ? -6.748 19.600 10.764 1.00 96.06 194 LEU A O 1
ATOM 1447 N N . LYS A 1 195 ? -7.616 17.921 9.554 1.00 93.94 195 LYS A N 1
ATOM 1448 C CA . LYS A 1 195 ? -7.263 18.501 8.256 1.00 93.94 195 LYS A CA 1
ATOM 1449 C C . LYS A 1 195 ? -8.046 19.783 7.967 1.00 93.94 195 LYS A C 1
ATOM 1451 O O . LYS A 1 195 ? -7.436 20.721 7.461 1.00 93.94 195 LYS A O 1
ATOM 1456 N N . SER A 1 196 ? -9.343 19.848 8.288 1.00 93.62 196 SER A N 1
ATOM 1457 C CA . SER A 1 196 ? -10.123 21.084 8.115 1.00 93.62 196 SER A CA 1
ATOM 1458 C C . SER A 1 196 ? -9.635 22.190 9.050 1.00 93.62 196 SER A C 1
ATOM 1460 O O . SER A 1 196 ? -9.343 23.281 8.576 1.00 93.62 196 SER A O 1
ATOM 1462 N N . LEU A 1 197 ? -9.412 21.876 10.332 1.00 94.31 197 LEU A N 1
ATOM 1463 C CA . LEU A 1 197 ? -8.882 22.835 11.311 1.00 94.31 197 LEU A CA 1
ATOM 1464 C C . LEU A 1 197 ? -7.511 23.391 10.896 1.00 94.31 1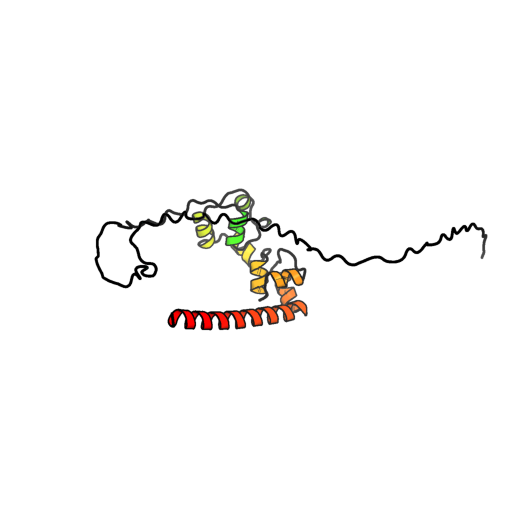97 LEU A C 1
ATOM 1466 O O . LEU A 1 197 ? -7.284 24.596 10.949 1.00 94.31 197 LEU A O 1
ATOM 1470 N N . ARG A 1 198 ? -6.596 22.532 10.424 1.00 94.06 198 ARG A N 1
ATOM 1471 C CA . ARG A 1 198 ? -5.283 22.972 9.916 1.00 94.06 198 ARG A CA 1
ATOM 1472 C C . ARG A 1 198 ? -5.402 23.843 8.664 1.00 94.06 198 ARG A C 1
ATOM 1474 O O . ARG A 1 198 ? -4.590 24.743 8.482 1.00 94.06 198 ARG A O 1
ATOM 1481 N N . ALA A 1 199 ? -6.378 23.571 7.797 1.00 93.56 199 ALA A N 1
ATOM 1482 C CA . ALA A 1 199 ? -6.613 24.373 6.600 1.00 93.56 199 ALA A CA 1
ATOM 1483 C C . ALA A 1 199 ? -7.197 25.755 6.935 1.00 93.56 199 ALA A C 1
ATOM 1485 O O . ALA A 1 199 ? -6.845 26.725 6.273 1.00 93.56 199 ALA A O 1
ATOM 1486 N N . GLU A 1 200 ? -8.054 25.851 7.953 1.00 92.31 200 GLU A N 1
ATOM 1487 C CA . GLU A 1 200 ? -8.570 27.123 8.473 1.00 92.31 200 GLU A CA 1
ATOM 1488 C C . GLU A 1 200 ? -7.451 27.948 9.115 1.00 92.31 200 GLU A C 1
ATOM 1490 O O . GLU A 1 200 ? -7.232 29.088 8.713 1.00 92.31 200 GLU A O 1
ATOM 1495 N N . GLN A 1 201 ? -6.652 27.340 9.998 1.00 92.06 201 GLN A N 1
ATOM 1496 C CA . GLN A 1 201 ? -5.496 27.999 10.619 1.00 92.06 201 GLN A CA 1
ATOM 1497 C C . GLN A 1 201 ? -4.483 28.513 9.586 1.00 92.06 201 GLN A C 1
ATOM 1499 O O . GLN A 1 201 ? -3.983 29.623 9.722 1.00 92.06 201 GLN A O 1
ATOM 1504 N N . ALA A 1 202 ? -4.205 27.735 8.534 1.00 91.50 202 ALA A N 1
ATOM 1505 C CA . ALA A 1 202 ? -3.287 28.138 7.467 1.00 91.50 202 ALA A CA 1
ATOM 1506 C C . ALA A 1 202 ? -3.830 29.265 6.568 1.00 91.50 202 ALA A C 1
ATOM 1508 O O . ALA A 1 202 ? -3.054 29.889 5.852 1.00 91.50 202 ALA A O 1
ATOM 1509 N N . ARG A 1 203 ? -5.151 29.498 6.552 1.00 89.81 203 ARG A N 1
ATOM 1510 C CA . ARG A 1 203 ? -5.766 30.644 5.858 1.00 89.81 203 ARG A CA 1
ATOM 1511 C C . ARG A 1 203 ? -5.758 31.907 6.715 1.00 89.81 203 ARG A C 1
ATOM 1513 O O . ARG A 1 203 ? -5.767 32.998 6.159 1.00 89.81 203 ARG A O 1
ATOM 1520 N N . GLU A 1 204 ? -5.801 31.748 8.034 1.00 85.44 204 GLU A N 1
ATOM 1521 C CA . GLU A 1 204 ? -5.816 32.852 8.997 1.00 85.44 204 GLU A CA 1
ATOM 1522 C C . GLU A 1 204 ? -4.409 33.416 9.279 1.00 85.44 204 GLU A C 1
ATOM 1524 O O . GLU A 1 204 ? -4.277 34.594 9.609 1.00 85.44 204 GLU A O 1
ATOM 1529 N N . SER A 1 205 ? -3.359 32.600 9.113 1.00 69.81 205 SER A N 1
ATOM 1530 C CA . SER A 1 205 ? -1.942 32.992 9.239 1.00 69.81 205 SER A CA 1
ATOM 1531 C C . SER A 1 205 ? -1.370 33.664 7.990 1.00 69.81 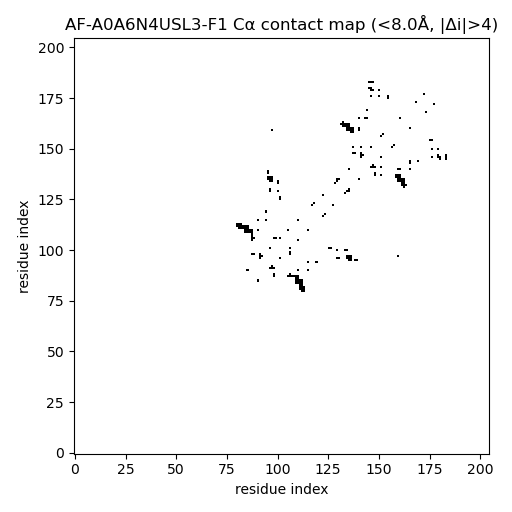205 SER A C 1
ATOM 1533 O O . SER A 1 205 ? -0.632 34.670 8.129 1.00 69.81 205 SER A O 1
#

Radius of gyration: 34.07 Å; Cα contacts (8 Å, |Δi|>4): 122; chains: 1; bounding box: 47×110×84 Å